Protein AF-0000000086975873 (afdb_homodimer)

Structure (mmCIF, N/CA/C/O backbone):
data_AF-0000000086975873-model_v1
#
loop_
_entity.id
_entity.type
_entity.pdbx_description
1 polymer 'Nuclear transcription factor Y subunit C-1-like'
#
loop_
_atom_site.group_PDB
_atom_site.id
_atom_site.type_symbol
_atom_site.label_atom_id
_atom_site.label_alt_id
_atom_site.label_comp_id
_atom_site.label_asym_id
_atom_site.label_entity_id
_atom_site.label_seq_id
_atom_site.pdbx_PDB_ins_code
_atom_site.Cartn_x
_atom_site.Cartn_y
_atom_site.Cartn_z
_atom_site.occupancy
_atom_site.B_iso_or_equiv
_atom_site.auth_seq_id
_atom_site.auth_comp_id
_atom_site.auth_asym_id
_atom_site.auth_atom_id
_atom_site.pdbx_PDB_model_num
ATOM 1 N N . MET A 1 1 ? 24.141 -27.594 -20.047 1 30.73 1 MET A N 1
ATOM 2 C CA . MET A 1 1 ? 23.266 -27.438 -18.891 1 30.73 1 MET A CA 1
ATOM 3 C C . MET A 1 1 ? 22.844 -25.969 -18.719 1 30.73 1 MET A C 1
ATOM 5 O O . MET A 1 1 ? 23.703 -25.109 -18.484 1 30.73 1 MET A O 1
ATOM 9 N N . ARG A 1 2 ? 21.875 -25.297 -19.562 1 32.16 2 ARG A N 1
ATOM 10 C CA . ARG A 1 2 ? 21.75 -23.891 -19.953 1 32.16 2 ARG A CA 1
ATOM 11 C C . ARG A 1 2 ? 21.516 -23.016 -18.734 1 32.16 2 ARG A C 1
ATOM 13 O O . ARG A 1 2 ? 20.922 -23.469 -17.75 1 32.16 2 ARG A O 1
ATOM 20 N N . GLN A 1 3 ? 22.203 -21.859 -18.75 1 28.06 3 GLN A N 1
ATOM 21 C CA . GLN A 1 3 ? 22.188 -20.656 -17.906 1 28.06 3 GLN A CA 1
ATOM 22 C C . GLN A 1 3 ? 20.781 -20.094 -17.75 1 28.06 3 GLN A C 1
ATOM 24 O O . GLN A 1 3 ? 20.219 -19.547 -18.703 1 28.06 3 GLN A O 1
ATOM 29 N N . ALA A 1 4 ? 19.828 -20.859 -17.25 1 34.81 4 ALA A N 1
ATOM 30 C CA . ALA A 1 4 ? 18.531 -20.328 -16.828 1 34.81 4 ALA A CA 1
ATOM 31 C C . ALA A 1 4 ? 18.672 -18.922 -16.266 1 34.81 4 ALA A C 1
ATOM 33 O O . ALA A 1 4 ? 17.719 -18.375 -15.68 1 34.81 4 ALA A O 1
ATOM 34 N N . GLY A 1 5 ? 19.922 -18.375 -16.141 1 32.62 5 GLY A N 1
ATOM 35 C CA . GLY A 1 5 ? 20.203 -17.109 -15.477 1 32.62 5 GLY A CA 1
ATOM 36 C C . GLY A 1 5 ? 19.594 -15.906 -16.172 1 32.62 5 GLY A C 1
ATOM 37 O O . GLY A 1 5 ? 19.703 -14.781 -15.68 1 32.62 5 GLY A O 1
ATOM 38 N N . ALA A 1 6 ? 19.562 -15.906 -17.5 1 33.66 6 ALA A N 1
ATOM 39 C CA . ALA A 1 6 ? 19.438 -14.664 -18.266 1 33.66 6 ALA A CA 1
ATOM 40 C C . ALA A 1 6 ? 18.078 -14.023 -18.047 1 33.66 6 ALA A C 1
ATOM 42 O O . ALA A 1 6 ? 17.906 -12.82 -18.25 1 33.66 6 ALA A O 1
ATOM 43 N N . TYR A 1 7 ? 17.047 -14.867 -18.219 1 34.09 7 TYR A N 1
ATOM 44 C CA . TYR A 1 7 ? 15.742 -14.234 -18.266 1 34.09 7 TYR A CA 1
ATOM 45 C C . TYR A 1 7 ? 15.43 -13.492 -16.984 1 34.09 7 TYR A C 1
ATOM 47 O O . TYR A 1 7 ? 14.477 -12.719 -16.906 1 34.09 7 TYR A O 1
ATOM 55 N N . SER A 1 8 ? 15.945 -14.125 -15.883 1 36.75 8 SER A N 1
ATOM 56 C CA . SER A 1 8 ? 15.656 -13.453 -14.625 1 36.75 8 SER A CA 1
ATOM 57 C C . SER A 1 8 ? 16.172 -12.016 -14.633 1 36.75 8 SER A C 1
ATOM 59 O O . SER A 1 8 ? 15.812 -11.219 -13.766 1 36.75 8 SER A O 1
ATOM 61 N N . GLY A 1 9 ? 17.219 -11.727 -15.383 1 34.69 9 GLY A N 1
ATOM 62 C CA . GLY A 1 9 ? 17.922 -10.453 -15.391 1 34.69 9 GLY A CA 1
ATOM 63 C C . GLY A 1 9 ? 17.031 -9.297 -15.789 1 34.69 9 GLY A C 1
ATOM 64 O O . GLY A 1 9 ? 17.125 -8.203 -15.234 1 34.69 9 GLY A O 1
ATOM 65 N N . VAL A 1 10 ? 16.609 -9.25 -17.094 1 36.31 10 VAL A N 1
ATOM 66 C CA . VAL A 1 10 ? 16.094 -8.039 -17.734 1 36.31 10 VAL A CA 1
ATOM 67 C C . VAL A 1 10 ? 14.82 -7.578 -17.031 1 36.31 10 VAL A C 1
ATOM 69 O O . VAL A 1 10 ? 14.617 -6.379 -16.828 1 36.31 10 VAL A O 1
ATOM 72 N N . LEU A 1 11 ? 13.914 -8.484 -17.031 1 37.12 11 LEU A N 1
ATOM 73 C CA . LEU A 1 11 ? 12.562 -8.016 -16.734 1 37.12 11 LEU A CA 1
ATOM 74 C C . LEU A 1 11 ? 12.469 -7.504 -15.297 1 37.12 11 LEU A C 1
ATOM 76 O O . LEU A 1 11 ? 11.375 -7.395 -14.742 1 37.12 11 LEU A O 1
ATOM 80 N N . TYR A 1 12 ? 13.555 -7.852 -14.508 1 38.78 12 TYR A N 1
ATOM 81 C CA . TYR A 1 12 ? 13.477 -7.156 -13.227 1 38.78 12 TYR A CA 1
ATOM 82 C C . TYR A 1 12 ? 13.07 -5.699 -13.422 1 38.78 12 TYR A C 1
ATOM 84 O O . TYR A 1 12 ? 13.852 -4.898 -13.945 1 38.78 12 TYR A O 1
ATOM 92 N N . TRP A 1 13 ? 11.969 -5.344 -13.875 1 40.81 13 TRP A N 1
ATOM 93 C CA . TRP A 1 13 ? 11.523 -3.967 -13.68 1 40.81 13 TRP A CA 1
ATOM 94 C C . TRP A 1 13 ? 12.414 -3.25 -12.672 1 40.81 13 TRP A C 1
ATOM 96 O O . TRP A 1 13 ? 12.633 -3.742 -11.562 1 40.81 13 TRP A O 1
ATOM 106 N N . LYS A 1 14 ? 13.523 -2.604 -13.023 1 41.34 14 LYS A N 1
ATOM 107 C CA . LYS A 1 14 ? 14.211 -1.563 -12.258 1 41.34 14 LYS A CA 1
ATOM 108 C C . LYS A 1 14 ? 13.289 -0.981 -11.188 1 41.34 14 LYS A C 1
ATOM 110 O O . LYS A 1 14 ? 12.383 -0.203 -11.492 1 41.34 14 LYS A O 1
ATOM 115 N N . THR A 1 15 ? 12.695 -1.711 -10.367 1 49.47 15 THR A N 1
ATOM 116 C CA . THR A 1 15 ? 12.234 -1.024 -9.172 1 49.47 15 THR A CA 1
ATOM 117 C C . THR A 1 15 ? 13.062 0.229 -8.906 1 49.47 15 THR A C 1
ATOM 119 O O . THR A 1 15 ? 14.258 0.141 -8.641 1 49.47 15 THR A O 1
ATOM 122 N N . GLY A 1 16 ? 12.812 1.187 -9.734 1 47.62 16 GLY A N 1
ATOM 123 C CA . GLY A 1 16 ? 13.492 2.455 -9.508 1 47.62 16 GLY A CA 1
ATOM 124 C C . GLY A 1 16 ? 13.797 2.719 -8.047 1 47.62 16 GLY A C 1
ATOM 125 O O . GLY A 1 16 ? 13.391 1.952 -7.176 1 47.62 16 GLY A O 1
ATOM 126 N N . PRO A 1 17 ? 14.734 3.594 -7.859 1 51.91 17 PRO A N 1
ATOM 127 C CA . PRO A 1 17 ? 15.164 4.059 -6.539 1 51.91 17 PRO A CA 1
ATOM 128 C C . PRO A 1 17 ? 14.008 4.215 -5.559 1 51.91 17 PRO A C 1
ATOM 130 O O . PRO A 1 17 ? 14.211 4.18 -4.34 1 51.91 17 PRO A O 1
ATOM 133 N N . HIS A 1 18 ? 12.773 4.277 -6.059 1 57.94 18 HIS A N 1
ATOM 134 C CA . HIS A 1 18 ? 11.695 4.633 -5.137 1 57.94 18 HIS A CA 1
ATOM 135 C C . HIS A 1 18 ? 10.828 3.426 -4.809 1 57.94 18 HIS A C 1
ATOM 137 O O . HIS A 1 18 ? 9.797 3.561 -4.148 1 57.94 18 HIS A O 1
ATOM 143 N N . SER A 1 19 ? 11.375 2.275 -5.238 1 68.69 19 SER A N 1
ATOM 144 C CA . SER A 1 19 ? 10.516 1.118 -4.988 1 68.69 19 SER A CA 1
ATOM 145 C C . SER A 1 19 ? 10.703 0.589 -3.57 1 68.69 19 SER A C 1
ATOM 147 O O . SER A 1 19 ? 11.742 0.815 -2.949 1 68.69 19 SER A O 1
ATOM 149 N N . LEU A 1 20 ? 9.516 0.094 -2.961 1 81.38 20 LEU A N 1
ATOM 150 C CA . LEU A 1 20 ? 9.508 -0.509 -1.632 1 81.38 20 LEU A CA 1
ATOM 151 C C . LEU A 1 20 ? 10.273 -1.824 -1.626 1 81.38 20 LEU A C 1
ATOM 153 O O . LEU A 1 20 ? 10.336 -2.52 -2.643 1 81.38 20 LEU A O 1
ATOM 157 N N . PRO A 1 21 ? 10.93 -2.076 -0.55 1 89.06 21 PRO A N 1
ATOM 158 C CA . PRO A 1 21 ? 11.742 -3.291 -0.488 1 89.06 21 PRO A CA 1
ATOM 159 C C . PRO A 1 21 ? 10.945 -4.555 -0.788 1 89.06 21 PRO A C 1
ATOM 161 O O . PRO A 1 21 ? 9.953 -4.836 -0.113 1 89.06 21 PRO A O 1
ATOM 164 N N . LEU A 1 22 ? 11.477 -5.309 -1.668 1 92.12 22 LEU A N 1
ATOM 165 C CA . LEU A 1 22 ? 10.758 -6.48 -2.16 1 92.12 22 LEU A CA 1
ATOM 166 C C . LEU A 1 22 ? 10.766 -7.598 -1.124 1 92.12 22 LEU A C 1
ATOM 168 O O . LEU A 1 22 ? 9.797 -8.352 -1.006 1 92.12 22 LEU A O 1
ATOM 172 N N . ALA A 1 23 ? 11.883 -7.664 -0.421 1 90.94 23 ALA A N 1
ATOM 173 C CA . ALA A 1 23 ? 12 -8.711 0.595 1 90.94 23 ALA A CA 1
ATOM 174 C C . ALA A 1 23 ? 10.938 -8.539 1.677 1 90.94 23 ALA A C 1
ATOM 176 O O . ALA A 1 23 ? 10.359 -9.523 2.15 1 90.94 23 ALA A O 1
ATOM 177 N N . ARG A 1 24 ? 10.656 -7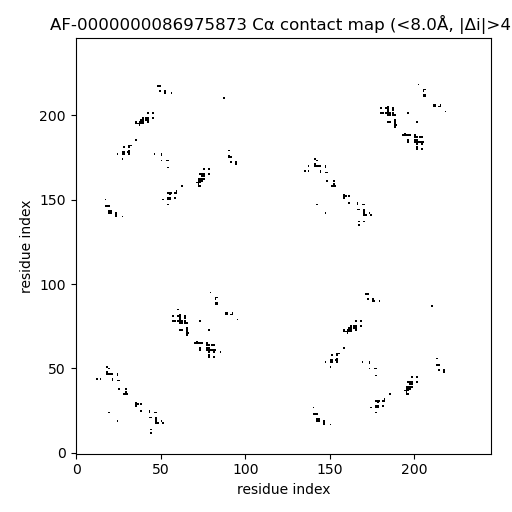.336 2.082 1 92.88 24 ARG A N 1
ATOM 178 C CA . ARG A 1 24 ? 9.648 -7.039 3.096 1 92.88 24 ARG A CA 1
ATOM 179 C C . ARG A 1 24 ? 8.242 -7.305 2.562 1 92.88 24 ARG A C 1
ATOM 181 O O . ARG A 1 24 ? 7.406 -7.883 3.262 1 92.88 24 ARG A O 1
ATOM 188 N N . ILE A 1 25 ? 8.078 -6.922 1.385 1 95.19 25 ILE A N 1
ATOM 189 C CA . ILE A 1 25 ? 6.785 -7.148 0.751 1 95.19 25 ILE A CA 1
ATOM 190 C C . ILE A 1 25 ? 6.488 -8.648 0.704 1 95.19 25 ILE A C 1
ATOM 192 O O . ILE A 1 25 ? 5.406 -9.086 1.1 1 95.19 25 ILE A O 1
ATOM 196 N N . LYS A 1 26 ? 7.426 -9.375 0.242 1 94.62 26 LYS A N 1
ATOM 197 C CA . LYS A 1 26 ? 7.266 -10.82 0.157 1 94.62 26 LYS A CA 1
ATOM 198 C C . LYS A 1 26 ? 6.957 -11.422 1.526 1 94.62 26 LYS A C 1
ATOM 200 O O . LYS A 1 26 ? 6.109 -12.305 1.644 1 94.62 26 LYS A O 1
ATOM 205 N N . LYS A 1 27 ? 7.656 -10.961 2.521 1 93.62 27 LYS A N 1
ATOM 206 C CA . LYS A 1 27 ? 7.426 -11.438 3.881 1 93.62 27 LYS A CA 1
ATOM 207 C C . LYS A 1 27 ? 5.992 -11.164 4.328 1 93.62 27 LYS A C 1
ATOM 209 O O . LYS A 1 27 ? 5.34 -12.031 4.906 1 93.62 27 LYS A O 1
ATOM 214 N N . ILE A 1 28 ? 5.555 -10 4.094 1 95 28 ILE A N 1
ATOM 215 C CA . ILE A 1 28 ? 4.203 -9.617 4.48 1 95 28 ILE A CA 1
ATOM 216 C C . ILE A 1 28 ? 3.189 -10.477 3.727 1 95 28 ILE A C 1
ATOM 218 O O . ILE A 1 28 ? 2.203 -10.938 4.309 1 95 28 ILE A O 1
ATOM 222 N N . MET A 1 29 ? 3.457 -10.688 2.447 1 96.12 29 MET A N 1
ATOM 223 C CA . MET A 1 29 ? 2.58 -11.531 1.643 1 96.12 29 MET A CA 1
ATOM 224 C C . MET A 1 29 ? 2.467 -12.93 2.242 1 96.12 29 MET A C 1
ATOM 226 O O . MET A 1 29 ? 1.367 -13.469 2.367 1 96.12 29 MET A O 1
ATOM 230 N N . LYS A 1 30 ? 3.506 -13.477 2.635 1 94.38 30 LYS A N 1
ATOM 231 C CA . LYS A 1 30 ? 3.512 -14.828 3.18 1 94.38 30 LYS A CA 1
ATOM 232 C C . LYS A 1 30 ? 2.775 -14.891 4.516 1 94.38 30 LYS A C 1
ATOM 234 O O . LYS A 1 30 ? 2.188 -15.914 4.863 1 94.38 30 LYS A O 1
ATOM 239 N N . LYS A 1 31 ? 2.746 -13.797 5.184 1 92.5 31 LYS A N 1
ATOM 240 C CA . LYS A 1 31 ? 2.1 -13.742 6.488 1 92.5 31 LYS A CA 1
ATOM 241 C C . LYS A 1 31 ? 0.605 -13.469 6.355 1 92.5 31 LYS A C 1
ATOM 243 O O . LYS A 1 31 ? -0.135 -13.531 7.34 1 92.5 31 LYS A O 1
ATOM 248 N N . SER A 1 32 ? 0.16 -13.109 5.254 1 90.5 32 SER A N 1
ATOM 249 C CA . SER A 1 32 ? -1.216 -12.672 5.039 1 90.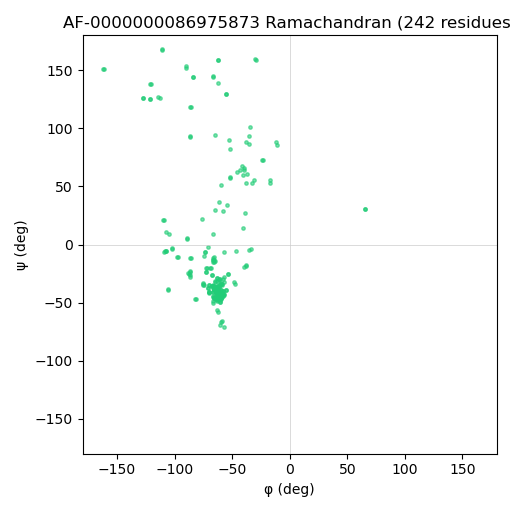5 32 SER A CA 1
ATOM 250 C C . SER A 1 32 ? -2.186 -13.852 5.109 1 90.5 32 SER A C 1
ATOM 252 O O . SER A 1 32 ? -3.395 -13.656 5.246 1 90.5 32 SER A O 1
ATOM 254 N N . GLY A 1 33 ? -1.713 -14.961 4.949 1 79.38 33 GLY A N 1
ATOM 255 C CA . GLY A 1 33 ? -2.531 -16.156 5.035 1 79.38 33 GLY A CA 1
ATOM 256 C C . GLY A 1 33 ? -1.719 -17.422 5.238 1 79.38 33 GLY A C 1
ATOM 257 O O . GLY A 1 33 ? -0.557 -17.5 4.832 1 79.38 33 GLY A O 1
ATOM 258 N N . GLU A 1 34 ? -2.387 -18.375 5.902 1 77.56 34 GLU A N 1
ATOM 259 C CA . GLU A 1 34 ? -1.724 -19.656 6.188 1 77.56 34 GLU A CA 1
ATOM 260 C C . GLU A 1 34 ? -1.45 -20.438 4.906 1 77.56 34 GLU A C 1
ATOM 262 O O . GLU A 1 34 ? -0.509 -21.219 4.844 1 77.56 34 GLU A O 1
ATOM 267 N N . ASP A 1 35 ? -2.043 -20.031 3.877 1 85 35 ASP A N 1
ATOM 268 C CA . ASP A 1 35 ? -1.99 -20.875 2.695 1 85 35 ASP A CA 1
ATOM 269 C C . ASP A 1 35 ? -1.087 -20.281 1.622 1 85 35 ASP A C 1
ATOM 271 O O . ASP A 1 35 ? -0.771 -20.938 0.627 1 85 35 ASP A O 1
ATOM 275 N N . VAL A 1 36 ? -0.601 -19.094 1.87 1 90.06 36 VAL A N 1
ATOM 276 C CA . VAL A 1 36 ? 0.248 -18.469 0.86 1 90.06 36 VAL A CA 1
ATOM 277 C C . VAL A 1 36 ? 1.697 -18.906 1.061 1 90.06 36 VAL A C 1
ATOM 279 O O . VAL A 1 36 ? 2.406 -18.359 1.904 1 90.06 36 VAL A O 1
ATOM 282 N N . LYS A 1 37 ? 2.088 -19.938 0.396 1 84.94 37 LYS A N 1
ATOM 283 C CA . LYS A 1 37 ? 3.432 -20.469 0.623 1 84.94 37 LYS A CA 1
ATOM 284 C C . LYS A 1 37 ? 4.355 -20.125 -0.542 1 84.94 37 LYS A C 1
ATOM 286 O O . LYS A 1 37 ? 5.516 -19.75 -0.335 1 84.94 37 LYS A O 1
ATOM 291 N N . MET A 1 38 ? 3.814 -20.188 -1.756 1 95 38 MET A N 1
ATOM 292 C CA . MET A 1 38 ? 4.648 -19.953 -2.928 1 95 38 MET A CA 1
ATOM 293 C C . MET A 1 38 ? 4.238 -18.672 -3.635 1 95 38 MET A C 1
ATOM 295 O O . MET A 1 38 ? 3.08 -18.516 -4.023 1 95 38 MET A O 1
ATOM 299 N N . ILE A 1 39 ? 5.262 -17.828 -3.807 1 96.56 39 ILE A N 1
ATOM 300 C CA . ILE A 1 39 ? 5.062 -16.531 -4.449 1 96.56 39 ILE A CA 1
ATOM 301 C C . ILE A 1 39 ? 6.059 -16.359 -5.594 1 96.56 39 ILE A C 1
ATOM 303 O O . ILE A 1 39 ? 7.266 -16.547 -5.406 1 96.56 39 ILE A O 1
ATOM 307 N N . SER A 1 40 ? 5.539 -16.078 -6.711 1 96.38 40 SER A N 1
ATOM 308 C CA . SER A 1 40 ? 6.398 -15.836 -7.863 1 96.38 40 SER A CA 1
ATOM 309 C C . SER A 1 40 ? 7.305 -14.625 -7.633 1 96.38 40 SER A C 1
ATOM 311 O O . SER A 1 40 ? 6.992 -13.758 -6.82 1 96.38 40 SER A O 1
ATOM 313 N N . GLY A 1 41 ? 8.422 -14.539 -8.391 1 94.75 41 GLY A N 1
ATOM 314 C CA . GLY A 1 41 ? 9.336 -13.406 -8.305 1 94.75 41 GLY A CA 1
ATOM 315 C C . GLY A 1 41 ? 8.734 -12.117 -8.852 1 94.75 41 GLY A C 1
ATOM 316 O O . GLY A 1 41 ? 9.148 -11.023 -8.461 1 94.75 41 GLY A O 1
ATOM 317 N N . GLU A 1 42 ? 7.719 -12.188 -9.664 1 94.62 42 GLU A N 1
ATOM 318 C CA . GLU A 1 42 ? 7.109 -11.023 -10.312 1 94.62 42 GLU A CA 1
ATOM 319 C C . GLU A 1 42 ? 6.031 -10.406 -9.43 1 94.62 42 GLU A C 1
ATOM 321 O O . GLU A 1 42 ? 5.793 -9.203 -9.484 1 94.62 42 GLU A O 1
ATOM 326 N N . ALA A 1 43 ? 5.473 -11.148 -8.594 1 96.12 43 ALA A N 1
ATOM 327 C CA . ALA A 1 43 ? 4.316 -10.711 -7.816 1 96.12 43 ALA A CA 1
ATOM 328 C C . ALA A 1 43 ? 4.699 -9.586 -6.859 1 96.12 43 ALA A C 1
ATOM 330 O O . ALA A 1 43 ? 4.066 -8.531 -6.852 1 96.12 43 ALA A O 1
ATOM 331 N N . PRO A 1 44 ? 5.77 -9.711 -6.172 1 95.81 44 PRO A N 1
ATOM 332 C CA . PRO A 1 44 ? 6.148 -8.609 -5.285 1 95.81 44 PRO A CA 1
ATOM 333 C C . PRO A 1 44 ? 6.441 -7.316 -6.043 1 95.81 44 PRO A C 1
ATOM 335 O O . PRO A 1 44 ? 6.238 -6.227 -5.504 1 95.81 44 PRO A O 1
ATOM 338 N N . ILE A 1 45 ? 6.863 -7.422 -7.199 1 92.62 45 ILE A N 1
ATOM 339 C CA . ILE A 1 45 ? 7.152 -6.242 -8.008 1 92.62 45 ILE A CA 1
ATOM 340 C C . ILE A 1 45 ? 5.855 -5.488 -8.305 1 92.62 45 ILE A C 1
ATOM 342 O O . ILE A 1 45 ? 5.801 -4.266 -8.18 1 92.62 45 ILE A O 1
ATOM 346 N N . VAL A 1 46 ? 4.914 -6.203 -8.656 1 94.88 46 VAL A N 1
ATOM 347 C CA . VAL A 1 46 ? 3.604 -5.613 -8.906 1 94.88 46 VAL A CA 1
ATOM 348 C C . VAL A 1 46 ? 3.074 -4.965 -7.625 1 94.88 46 VAL A C 1
ATOM 350 O O . VAL A 1 46 ? 2.533 -3.859 -7.66 1 94.88 46 VAL A O 1
ATOM 353 N N . PHE A 1 47 ? 3.289 -5.641 -6.5 1 96.75 47 PHE A N 1
ATOM 354 C CA . PHE A 1 47 ? 2.844 -5.117 -5.215 1 96.75 47 PHE A CA 1
ATOM 355 C C . PHE A 1 47 ? 3.562 -3.812 -4.883 1 96.75 47 PHE A C 1
ATOM 357 O O . PHE A 1 47 ? 2.969 -2.902 -4.301 1 96.75 47 PHE A O 1
ATOM 364 N N . SER A 1 48 ? 4.816 -3.707 -5.23 1 95.38 48 SER A N 1
ATOM 365 C CA . SER A 1 48 ? 5.578 -2.488 -4.973 1 95.38 48 SER A CA 1
ATOM 366 C C . SER A 1 48 ? 4.961 -1.291 -5.691 1 95.38 48 SER A C 1
ATOM 368 O O . SER A 1 48 ? 4.754 -0.237 -5.082 1 95.38 48 SER A O 1
ATOM 370 N N . LYS A 1 49 ? 4.582 -1.505 -6.914 1 94.69 49 LYS A N 1
ATOM 371 C CA . LYS A 1 49 ? 3.936 -0.445 -7.684 1 94.69 49 LYS A CA 1
ATOM 372 C C . LYS A 1 49 ? 2.533 -0.159 -7.156 1 94.69 49 LYS A C 1
ATOM 374 O O . LYS A 1 49 ? 2.117 0.999 -7.078 1 94.69 49 LYS A O 1
ATOM 379 N N . ALA A 1 50 ? 1.795 -1.179 -6.805 1 97.31 50 ALA A N 1
ATOM 380 C CA . ALA A 1 50 ? 0.466 -1.027 -6.219 1 97.31 50 ALA A CA 1
ATOM 381 C C . ALA A 1 50 ? 0.527 -0.232 -4.918 1 97.31 50 ALA A C 1
ATOM 383 O O . ALA A 1 50 ? -0.331 0.615 -4.66 1 97.31 50 ALA A O 1
ATOM 384 N N . CYS A 1 51 ? 1.568 -0.481 -4.129 1 97.5 51 CYS A N 1
ATOM 385 C CA . CYS A 1 51 ? 1.745 0.247 -2.879 1 97.5 51 CYS A CA 1
ATOM 386 C C . CYS A 1 51 ? 2.014 1.725 -3.139 1 97.5 51 CYS A C 1
ATOM 388 O O . CYS A 1 51 ? 1.516 2.588 -2.414 1 97.5 51 CYS A O 1
ATOM 390 N N . GLU A 1 52 ? 2.754 2.021 -4.172 1 95.81 52 GLU A N 1
ATOM 391 C CA . GLU A 1 52 ? 2.992 3.42 -4.52 1 95.81 52 GLU A CA 1
ATOM 392 C C . GLU A 1 52 ? 1.686 4.141 -4.836 1 95.81 52 GLU A C 1
ATOM 394 O O . GLU A 1 52 ? 1.432 5.23 -4.312 1 95.81 52 GLU A O 1
ATOM 399 N N . LEU A 1 53 ? 0.94 3.555 -5.586 1 96.62 53 LEU A N 1
ATOM 400 C CA . LEU A 1 53 ? -0.342 4.141 -5.961 1 96.62 53 LEU A CA 1
ATOM 401 C C . LEU A 1 53 ? -1.274 4.227 -4.758 1 96.62 53 LEU A C 1
ATOM 403 O O . LEU A 1 53 ? -2.016 5.199 -4.609 1 96.62 53 LEU A O 1
ATOM 407 N N . PHE A 1 54 ? -1.197 3.242 -3.893 1 97.88 54 PHE A N 1
ATOM 408 C CA . PHE A 1 54 ? -1.992 3.238 -2.67 1 97.88 54 PHE A CA 1
ATOM 409 C C . PHE A 1 54 ? -1.591 4.391 -1.759 1 97.88 54 PHE A C 1
ATOM 411 O O . PHE A 1 54 ? -2.449 5.109 -1.243 1 97.88 54 PHE A O 1
ATOM 418 N N . ILE A 1 55 ? -0.311 4.578 -1.597 1 97.81 55 ILE A N 1
ATOM 419 C CA . ILE A 1 55 ? 0.2 5.68 -0.792 1 97.81 55 ILE A CA 1
ATOM 420 C C . ILE A 1 55 ? -0.241 7.012 -1.399 1 97.81 55 ILE A C 1
ATOM 422 O O . ILE A 1 55 ? -0.674 7.914 -0.682 1 97.81 55 ILE A O 1
ATOM 426 N N . GLU A 1 56 ? -0.187 7.098 -2.656 1 97.06 56 GLU A N 1
ATOM 427 C CA . GLU A 1 56 ? -0.625 8.32 -3.326 1 97.06 56 GLU A CA 1
ATOM 428 C C . GLU A 1 56 ? -2.109 8.578 -3.086 1 97.06 56 GLU A C 1
ATOM 430 O O . GLU A 1 56 ? -2.504 9.695 -2.756 1 97.06 56 GLU A O 1
ATOM 435 N N . GLU A 1 57 ? -2.9 7.578 -3.238 1 97.88 57 GLU A N 1
ATOM 436 C CA . GLU A 1 57 ? -4.344 7.715 -3.076 1 97.88 57 GLU A CA 1
ATOM 437 C C . GLU A 1 57 ? -4.703 8.117 -1.647 1 97.88 57 GLU A C 1
ATOM 439 O O . GLU A 1 57 ? -5.477 9.055 -1.436 1 97.88 57 GLU A O 1
ATOM 444 N N . LEU A 1 58 ? -4.125 7.418 -0.708 1 98.38 58 LEU A N 1
ATOM 445 C CA . LEU A 1 58 ? -4.383 7.734 0.693 1 98.38 58 LEU A CA 1
ATOM 446 C C . LEU A 1 58 ? -3.896 9.141 1.034 1 98.38 58 LEU A C 1
ATOM 448 O O . LEU A 1 58 ? -4.562 9.867 1.77 1 98.38 58 LEU A O 1
ATOM 452 N N . THR A 1 59 ? -2.787 9.523 0.495 1 98.19 59 THR A N 1
ATOM 453 C CA . THR A 1 59 ? -2.246 10.859 0.721 1 98.19 59 THR A CA 1
ATOM 454 C C . THR A 1 59 ? -3.195 11.93 0.181 1 98.19 59 THR A C 1
ATOM 456 O O . THR A 1 59 ? -3.482 12.914 0.864 1 98.19 59 THR A O 1
ATOM 459 N N . ARG A 1 60 ? -3.66 11.719 -1.011 1 97.06 60 ARG A N 1
ATOM 460 C CA . ARG A 1 60 ? -4.566 12.68 -1.626 1 97.06 60 ARG A CA 1
ATOM 461 C C . ARG A 1 60 ? -5.824 12.867 -0.783 1 97.06 60 ARG A C 1
ATOM 463 O O . ARG A 1 60 ? -6.246 14 -0.529 1 97.06 60 ARG A O 1
ATOM 470 N N . ARG A 1 61 ? -6.387 11.781 -0.328 1 97.56 61 ARG A N 1
ATOM 471 C CA . ARG A 1 61 ? -7.59 11.859 0.494 1 97.56 61 ARG A CA 1
ATOM 472 C C . ARG A 1 61 ? -7.293 12.531 1.833 1 97.56 61 ARG A C 1
ATOM 474 O O . ARG A 1 61 ? -8.086 13.336 2.32 1 97.56 61 ARG A O 1
ATOM 481 N N . SER A 1 62 ? -6.156 12.234 2.4 1 98.25 62 SER A N 1
ATOM 482 C CA . SER A 1 62 ? -5.754 12.805 3.68 1 98.25 62 SER A CA 1
ATOM 483 C C . SER A 1 62 ? -5.484 14.305 3.553 1 98.25 62 SER A C 1
ATOM 485 O O . SER A 1 62 ? -5.82 15.078 4.449 1 98.25 62 SER A O 1
ATOM 487 N N . TRP A 1 63 ? -4.969 14.602 2.447 1 97.44 63 TRP A N 1
ATOM 488 C CA . TRP A 1 63 ? -4.641 16 2.215 1 97.44 63 TRP A CA 1
ATOM 489 C C . TRP A 1 63 ? -5.906 16.828 2.027 1 97.44 63 TRP A C 1
ATOM 491 O O . TRP A 1 63 ? -5.98 17.984 2.486 1 97.44 63 TRP A O 1
ATOM 501 N N . MET A 1 64 ? -6.867 16.281 1.391 1 96.44 64 MET A N 1
ATOM 502 C CA . MET A 1 64 ? -8.156 16.953 1.246 1 96.44 64 MET A CA 1
ATOM 503 C C . MET A 1 64 ? -8.758 17.266 2.609 1 96.44 64 MET A C 1
ATOM 505 O O . MET A 1 64 ? -9.305 18.359 2.818 1 96.44 64 MET A O 1
ATOM 509 N N . VAL A 1 65 ? -8.617 16.359 3.48 1 96.88 65 VAL A N 1
ATOM 510 C CA . VAL A 1 65 ? -9.125 16.562 4.836 1 96.88 65 VAL A CA 1
ATOM 511 C C . VAL A 1 65 ? -8.352 17.688 5.516 1 96.88 65 VAL A C 1
ATOM 513 O O . VAL A 1 65 ? -8.945 18.578 6.141 1 96.88 65 VAL A O 1
ATOM 516 N N . ALA A 1 66 ? -7.023 17.672 5.402 1 96.94 66 ALA A N 1
ATOM 517 C CA . ALA A 1 66 ? -6.172 18.688 5.992 1 96.94 66 ALA A CA 1
ATOM 518 C C . ALA A 1 66 ? -6.527 20.078 5.453 1 96.94 66 ALA A C 1
ATOM 520 O O . ALA A 1 66 ? -6.672 21.031 6.219 1 96.94 66 ALA A O 1
ATOM 521 N N . MET A 1 67 ? -6.73 20.109 4.195 1 95 67 MET A N 1
ATOM 522 C CA . MET A 1 67 ? -7.043 21.375 3.539 1 95 67 MET A CA 1
ATOM 523 C C . MET A 1 67 ? -8.398 21.906 3.992 1 95 67 MET A C 1
ATOM 525 O O . MET A 1 67 ? -8.578 23.109 4.145 1 95 67 MET A O 1
ATOM 529 N N . GLN A 1 68 ? -9.281 21.078 4.117 1 96.62 68 GLN A N 1
ATOM 530 C CA . GLN A 1 68 ? -10.602 21.484 4.594 1 96.62 68 GLN A CA 1
ATOM 531 C C . GLN A 1 68 ? -10.523 22.062 6 1 96.62 68 GLN A C 1
ATOM 533 O O . GLN A 1 68 ? -11.32 22.938 6.355 1 96.62 68 GLN A O 1
ATOM 538 N N . SER A 1 69 ? -9.625 21.641 6.816 1 96.06 69 SER A N 1
ATOM 539 C CA . SER A 1 69 ? -9.414 22.125 8.172 1 96.06 69 SER A CA 1
ATOM 540 C C . SER A 1 69 ? -8.438 23.297 8.195 1 96.06 69 SER A C 1
ATOM 542 O O . SER A 1 69 ? -7.977 23.719 9.258 1 96.06 69 SER A O 1
ATOM 544 N N . LYS A 1 70 ? -8.031 23.75 7.031 1 95.38 70 LYS A N 1
ATOM 545 C CA . LYS A 1 70 ? -7.164 24.906 6.832 1 95.38 70 LYS A CA 1
ATOM 546 C C . LYS A 1 70 ? -5.77 24.656 7.406 1 95.38 70 LYS A C 1
ATOM 548 O O . LYS A 1 70 ? -5.156 25.562 7.969 1 95.38 70 LYS A O 1
ATOM 553 N N . LYS A 1 71 ? -5.363 23.453 7.391 1 94.69 71 LYS A N 1
ATOM 554 C CA . LYS A 1 71 ? -4.016 23.078 7.805 1 94.69 71 LYS A CA 1
ATOM 555 C C . LYS A 1 71 ? -3.051 23.109 6.621 1 94.69 71 LYS A C 1
ATOM 557 O O . LYS A 1 71 ? -3.471 22.969 5.469 1 94.69 71 LYS A O 1
ATOM 562 N N . ARG A 1 72 ? -1.811 23.375 7.016 1 92.94 72 ARG A N 1
ATOM 563 C CA . ARG A 1 72 ? -0.777 23.344 5.988 1 92.94 72 ARG A CA 1
ATOM 564 C C . ARG A 1 72 ? 0.113 22.109 6.137 1 92.94 72 ARG A C 1
ATOM 566 O O . ARG A 1 72 ? 1.028 21.906 5.34 1 92.94 72 ARG A O 1
ATOM 573 N N . MET A 1 73 ? -0.083 21.375 7.145 1 96.19 73 MET A N 1
ATOM 574 C CA . MET A 1 73 ? 0.657 20.141 7.441 1 96.19 73 MET A CA 1
ATOM 575 C C . MET A 1 73 ? -0.285 18.953 7.539 1 96.19 73 MET A C 1
ATOM 577 O O . MET A 1 73 ? -1.373 19.062 8.109 1 96.19 73 MET A O 1
ATOM 581 N N . LEU A 1 74 ? 0.162 17.812 6.953 1 97.12 74 LEU A N 1
ATOM 582 C CA . LEU A 1 74 ? -0.592 16.578 7.027 1 97.12 74 LEU A CA 1
ATOM 583 C C . LEU A 1 74 ? -0.249 15.805 8.297 1 97.12 74 LEU A C 1
ATOM 585 O O . LEU A 1 74 ? 0.911 15.445 8.516 1 97.12 74 LEU A O 1
ATOM 589 N N . HIS A 1 75 ? -1.239 15.594 9.164 1 96.75 75 HIS A N 1
ATOM 590 C CA . HIS A 1 75 ? -1.061 14.891 10.43 1 96.75 75 HIS A CA 1
ATOM 591 C C . HIS A 1 75 ? -1.761 13.539 10.414 1 96.75 75 HIS A C 1
ATOM 593 O O . HIS A 1 75 ? -2.572 13.266 9.531 1 96.75 75 HIS A O 1
ATOM 599 N N . LYS A 1 76 ? -1.42 12.758 11.43 1 96.5 76 LYS A N 1
ATOM 600 C CA . LYS A 1 76 ? -2.014 11.438 11.586 1 96.5 76 LYS A CA 1
ATOM 601 C C . LYS A 1 76 ? -3.531 11.523 11.703 1 96.5 76 LYS A C 1
ATOM 603 O O . LYS A 1 76 ? -4.25 10.648 11.211 1 96.5 76 LYS A O 1
ATOM 608 N N . GLU A 1 77 ? -4.016 12.602 12.336 1 96.81 77 GLU A N 1
ATOM 609 C CA . GLU A 1 77 ? -5.457 12.758 12.523 1 96.81 77 GLU A CA 1
ATOM 610 C C . GLU A 1 77 ? -6.164 12.953 11.18 1 96.81 77 GLU A C 1
ATOM 612 O O . GLU A 1 77 ? -7.305 12.516 11.008 1 96.81 77 GLU A O 1
ATOM 617 N N . ASP A 1 78 ? -5.48 13.641 10.25 1 97.75 78 ASP A N 1
ATOM 618 C CA . ASP A 1 78 ? -6.043 13.828 8.914 1 97.75 78 ASP A CA 1
ATOM 619 C C . ASP A 1 78 ? -6.148 12.5 8.172 1 97.75 78 ASP A C 1
ATOM 621 O O . ASP A 1 78 ? -7.133 12.242 7.477 1 97.75 78 ASP A O 1
ATOM 625 N N . VAL A 1 79 ? -5.164 11.664 8.383 1 98.12 79 VAL A N 1
ATOM 626 C CA . VAL A 1 79 ? -5.164 10.336 7.789 1 98.12 79 VAL A CA 1
ATOM 627 C C . VAL A 1 79 ? -6.328 9.516 8.352 1 98.12 79 VAL A C 1
ATOM 629 O O . VAL A 1 79 ? -7.09 8.906 7.598 1 98.12 79 VAL A O 1
ATOM 632 N N . ALA A 1 80 ? -6.484 9.578 9.648 1 98.06 80 ALA A N 1
ATOM 633 C CA . ALA A 1 80 ? -7.57 8.852 10.305 1 98.06 80 ALA A CA 1
ATOM 634 C C . ALA A 1 80 ? -8.93 9.312 9.789 1 98.06 80 ALA A C 1
ATOM 636 O O . ALA A 1 80 ? -9.797 8.492 9.484 1 98.06 80 ALA A O 1
ATOM 637 N N . SER A 1 81 ? -9.055 10.57 9.68 1 98.44 81 SER A N 1
ATOM 638 C CA . SER A 1 81 ? -10.305 11.133 9.188 1 98.44 81 SER A CA 1
ATOM 639 C C . SER A 1 81 ? -10.578 10.711 7.746 1 98.44 81 SER A C 1
ATOM 641 O O . SER A 1 81 ? -11.719 10.414 7.387 1 98.44 81 SER A O 1
ATOM 643 N N . ALA A 1 82 ? -9.547 10.695 6.949 1 98.44 82 ALA A N 1
ATOM 644 C CA . ALA A 1 82 ? -9.688 10.273 5.559 1 98.44 82 ALA A CA 1
ATOM 645 C C . ALA A 1 82 ? -10.117 8.812 5.477 1 98.44 82 ALA A C 1
ATOM 647 O O . ALA A 1 82 ? -10.969 8.453 4.656 1 98.44 82 ALA A O 1
ATOM 648 N N . ILE A 1 83 ? -9.578 7.965 6.336 1 98.38 83 ILE A N 1
ATOM 649 C CA . ILE A 1 83 ? -9.914 6.547 6.367 1 98.38 83 ILE A CA 1
ATOM 650 C C . ILE A 1 83 ? -11.383 6.375 6.742 1 98.38 83 ILE A C 1
ATOM 652 O O . ILE A 1 83 ? -12.109 5.594 6.113 1 98.38 83 ILE A O 1
ATOM 656 N N . LEU A 1 84 ? -11.828 7.102 7.641 1 97.69 84 LEU A N 1
ATOM 657 C CA . LEU A 1 84 ? -13.203 6.992 8.117 1 97.69 84 LEU A CA 1
ATOM 658 C C . LEU A 1 84 ? -14.188 7.543 7.094 1 97.69 84 LEU A C 1
ATOM 660 O O . LEU A 1 84 ? -15.336 7.098 7.023 1 97.69 84 LEU A O 1
ATOM 664 N N . ALA A 1 85 ? -13.703 8.398 6.266 1 98 85 ALA A N 1
ATOM 665 C CA . ALA A 1 85 ? -14.602 9.117 5.363 1 98 85 ALA A CA 1
ATOM 666 C C . ALA A 1 85 ? -14.648 8.453 3.99 1 98 85 ALA A C 1
ATOM 668 O O . ALA A 1 85 ? -15.445 8.836 3.135 1 98 85 ALA A O 1
ATOM 669 N N . THR A 1 86 ? -13.773 7.52 3.705 1 97.81 86 THR A N 1
ATOM 670 C CA . THR A 1 86 ? -13.641 6.977 2.357 1 97.81 86 THR A CA 1
ATOM 671 C C . THR A 1 86 ? -13.883 5.469 2.357 1 97.81 86 THR A C 1
ATOM 673 O O . THR A 1 86 ? -13.148 4.719 3.002 1 97.81 86 THR A O 1
ATOM 676 N N . ASP A 1 87 ? -14.789 4.984 1.561 1 97.75 87 ASP A N 1
ATOM 677 C CA . ASP A 1 87 ? -15.18 3.576 1.514 1 97.75 87 ASP A CA 1
ATOM 678 C C . ASP A 1 87 ? -14 2.695 1.104 1 97.75 87 ASP A C 1
ATOM 680 O O . ASP A 1 87 ? -13.859 1.57 1.59 1 97.75 87 ASP A O 1
ATOM 684 N N . LEU A 1 88 ? -13.25 3.248 0.269 1 97.44 88 LEU A N 1
ATOM 685 C CA . LEU A 1 88 ? -12.078 2.547 -0.234 1 97.44 88 LEU A CA 1
ATOM 686 C C . LEU A 1 88 ? -11.195 2.061 0.916 1 97.44 88 LEU A C 1
ATOM 688 O O . LEU A 1 88 ? -10.531 1.028 0.803 1 97.44 88 LEU A O 1
ATOM 692 N N . PHE A 1 89 ? -11.25 2.697 2.039 1 98.38 89 PHE A N 1
ATOM 693 C CA . PHE A 1 89 ? -10.289 2.445 3.107 1 98.38 89 PHE A CA 1
ATOM 694 C C . PHE A 1 89 ? -10.953 1.726 4.273 1 98.38 89 PHE A C 1
ATOM 696 O O . PHE A 1 89 ? -10.398 1.676 5.375 1 98.38 89 PHE A O 1
ATOM 703 N N . ASP A 1 90 ? -12.039 1.072 4.09 1 97.81 90 ASP A N 1
ATOM 704 C CA . ASP A 1 90 ? -12.781 0.386 5.145 1 97.81 90 ASP A CA 1
ATOM 705 C C . ASP A 1 90 ? -11.93 -0.704 5.793 1 97.81 90 ASP A C 1
ATOM 707 O O . ASP A 1 90 ? -12.055 -0.964 6.992 1 97.81 90 ASP A O 1
ATOM 711 N N . PHE A 1 91 ? -11.039 -1.266 5.07 1 97.06 91 PHE A N 1
ATOM 712 C CA . PHE A 1 91 ? -10.211 -2.35 5.586 1 97.06 91 PHE A CA 1
ATOM 713 C C . PHE A 1 91 ? -9.172 -1.817 6.562 1 97.06 91 PHE A C 1
ATOM 715 O O . PHE A 1 91 ? -8.547 -2.59 7.293 1 97.06 91 PHE A O 1
ATOM 722 N N . LEU A 1 92 ? -9.078 -0.513 6.691 1 97.81 92 LEU A N 1
ATOM 723 C CA . LEU A 1 92 ? -8.078 0.121 7.547 1 97.81 92 LEU A CA 1
ATOM 724 C C . LEU A 1 92 ? -8.703 0.592 8.852 1 97.81 92 LEU A C 1
ATOM 726 O O . LEU A 1 92 ? -8 1.072 9.742 1 97.81 92 LEU A O 1
ATOM 730 N N . ILE A 1 93 ? -9.93 0.481 9.062 1 97.06 93 ILE A N 1
ATOM 731 C CA . ILE A 1 93 ? -10.633 1.102 10.18 1 97.06 93 ILE A CA 1
ATOM 732 C C . ILE A 1 93 ? -10.078 0.572 11.5 1 97.06 93 ILE A C 1
ATOM 734 O O . ILE A 1 93 ? -9.953 1.32 12.477 1 97.06 93 ILE A O 1
ATOM 738 N N . GLY A 1 94 ? -9.727 -0.635 11.578 1 95.38 94 GLY A N 1
ATOM 739 C CA . GLY A 1 94 ? -9.125 -1.204 12.773 1 95.38 94 GLY A CA 1
ATOM 740 C C . GLY A 1 94 ? -7.824 -0.532 13.164 1 95.38 94 GLY A C 1
ATOM 741 O O . GLY A 1 94 ? -7.484 -0.466 14.344 1 95.38 94 GLY A O 1
ATOM 742 N N . LEU A 1 95 ? -7.121 -0.132 12.18 1 93.94 95 LEU A N 1
ATOM 743 C CA . LEU A 1 95 ? -5.836 0.536 12.375 1 93.94 95 LEU A CA 1
ATOM 744 C C . LEU A 1 95 ? -6.008 1.806 13.203 1 93.94 95 LEU A C 1
ATOM 746 O O . LEU A 1 95 ? -5.16 2.125 14.039 1 93.94 95 LEU A O 1
ATOM 750 N N . ILE A 1 96 ? -7.023 2.535 12.945 1 93.25 96 ILE A N 1
ATOM 751 C CA . ILE A 1 96 ? -7.273 3.822 13.586 1 93.25 96 ILE A CA 1
ATOM 752 C C . ILE A 1 96 ? -7.652 3.607 15.055 1 93.25 96 ILE A C 1
ATOM 754 O O . ILE A 1 96 ? -7.277 4.402 15.922 1 93.25 96 ILE A O 1
ATOM 758 N N . PHE A 1 97 ? -8.336 2.568 15.305 1 88.06 97 PHE A N 1
ATOM 759 C CA . PHE A 1 97 ? -8.82 2.334 16.656 1 88.06 97 PHE A CA 1
ATOM 760 C C . PHE A 1 97 ? -7.77 1.604 17.484 1 88.06 97 PHE A C 1
ATOM 762 O O . PHE A 1 97 ? -7.754 1.714 18.719 1 88.06 97 PHE A O 1
ATOM 769 N N . HIS A 1 98 ? -6.926 0.844 16.906 1 75.81 98 HIS A N 1
ATOM 770 C CA . HIS A 1 98 ? -5.859 0.153 17.625 1 75.81 98 HIS A CA 1
ATOM 771 C C . HIS A 1 98 ? -4.668 1.073 17.875 1 75.81 98 HIS A C 1
ATOM 773 O O . HIS A 1 98 ? -4.008 0.983 18.906 1 75.81 98 HIS A O 1
ATOM 779 N N . GLU A 1 99 ? -4.293 1.728 16.891 1 61.41 99 GLU A N 1
ATOM 780 C CA . GLU A 1 99 ? -3.209 2.686 17.078 1 61.41 99 GLU A CA 1
ATOM 781 C C . GLU A 1 99 ? -3.537 3.68 18.188 1 61.41 99 GLU A C 1
ATOM 783 O O . GLU A 1 99 ? -2.65 4.105 18.922 1 61.41 99 GLU A O 1
ATOM 788 N N . SER A 1 100 ? -4.762 4.055 18.188 1 52.62 100 SER A N 1
ATOM 789 C CA . SER A 1 100 ? -5.184 4.91 19.297 1 52.62 100 SER A CA 1
ATOM 790 C C . SER A 1 100 ? -5.109 4.168 20.625 1 52.62 100 SER A C 1
ATOM 792 O O . SER A 1 100 ? -4.945 4.789 21.688 1 52.62 100 SER A O 1
ATOM 794 N N . ALA A 1 101 ? -5.355 2.82 20.625 1 44.97 101 ALA A N 1
ATOM 795 C CA . ALA A 1 101 ? -5.289 2.047 21.859 1 44.97 101 ALA A CA 1
ATOM 796 C C . ALA A 1 101 ? -3.842 1.817 22.281 1 44.97 101 ALA A C 1
ATOM 798 O O . ALA A 1 101 ? -3.576 1.458 23.438 1 44.97 101 ALA A O 1
ATOM 799 N N . GLY A 1 102 ? -2.992 1.694 21.422 1 43.31 102 GLY A N 1
ATOM 800 C CA . GLY A 1 102 ? -1.631 1.53 21.906 1 43.31 102 GLY A CA 1
ATOM 801 C C . GLY A 1 102 ? -1.241 2.555 22.953 1 43.31 102 GLY A C 1
ATOM 802 O O . GLY A 1 102 ? -0.15 2.484 23.516 1 43.31 102 GLY A O 1
ATOM 803 N N . GLU A 1 103 ? -1.722 3.744 22.922 1 39.25 103 GLU A N 1
ATOM 804 C CA . GLU A 1 103 ? -1.49 4.57 24.094 1 39.25 103 GLU A CA 1
ATOM 805 C C . GLU A 1 103 ? -2.1 3.938 25.344 1 39.25 103 GLU A C 1
ATOM 807 O O . GLU A 1 103 ? -1.571 4.094 26.453 1 39.25 103 GLU A O 1
ATOM 812 N N . ILE A 1 104 ? -3.256 3.496 25.266 1 34.16 104 ILE A N 1
ATOM 813 C CA . ILE A 1 104 ? -3.82 2.982 26.516 1 34.16 104 ILE A CA 1
ATOM 814 C C . ILE A 1 104 ? -3.422 1.519 26.688 1 34.16 104 ILE A C 1
ATOM 816 O O . ILE A 1 104 ? -3.824 0.875 27.672 1 34.16 104 ILE A O 1
ATOM 820 N N . ALA A 1 105 ? -3.084 0.815 25.625 1 35.88 105 ALA A N 1
ATOM 821 C CA . ALA A 1 105 ? -2.986 -0.595 25.984 1 35.88 105 ALA A CA 1
ATOM 822 C C . ALA A 1 105 ? -1.947 -0.805 27.094 1 35.88 105 ALA A C 1
ATOM 824 O O . ALA A 1 105 ? -2.139 -1.632 27.984 1 35.88 105 ALA A O 1
ATOM 825 N N . ASP A 1 106 ? -0.72 -0.542 26.734 1 32.88 106 ASP A N 1
ATOM 826 C CA . ASP A 1 106 ? 0.229 -1.201 27.625 1 32.88 106 ASP A CA 1
ATOM 827 C C . ASP A 1 106 ? 0.127 -0.646 29.047 1 32.88 106 ASP A C 1
ATOM 829 O O . ASP A 1 106 ? 0.944 -0.976 29.906 1 32.88 106 ASP A O 1
ATOM 833 N N . GLU A 1 107 ? -0.531 0.439 29.062 1 31.5 107 GLU A N 1
ATOM 834 C CA . GLU A 1 107 ? -0.322 0.856 30.453 1 31.5 107 GLU A CA 1
ATOM 835 C C . GLU A 1 107 ? -1.003 -0.102 31.422 1 31.5 107 GLU A C 1
ATOM 837 O O . GLU A 1 107 ? -1.164 0.216 32.594 1 31.5 107 GLU A O 1
ATOM 842 N N . THR A 1 108 ? -1.842 -0.968 30.828 1 31.88 108 THR A N 1
ATOM 843 C CA . THR A 1 108 ? -2.268 -1.806 31.938 1 31.88 108 THR A CA 1
ATOM 844 C C . THR A 1 108 ? -1.075 -2.535 32.562 1 31.88 108 THR A C 1
ATOM 846 O O . THR A 1 108 ? -0.634 -3.561 32.031 1 31.88 108 THR A O 1
ATOM 849 N N . THR A 1 109 ? 0.038 -1.883 32.625 1 30.16 109 THR A N 1
ATOM 850 C CA . THR A 1 109 ? 1.049 -2.385 33.562 1 30.16 109 THR A CA 1
ATOM 851 C C . THR A 1 109 ? 0.397 -2.957 34.812 1 30.16 109 THR A C 1
ATOM 853 O O . THR A 1 109 ? -0.456 -2.311 35.406 1 30.16 109 THR A O 1
ATOM 856 N N . VAL A 1 110 ? 0.168 -4.238 34.781 1 31.17 110 VAL A N 1
ATOM 857 C CA . VAL A 1 110 ? 0.022 -5.055 35.969 1 31.17 110 VAL A CA 1
ATOM 858 C C . VAL A 1 110 ? 0.873 -4.473 37.094 1 31.17 110 VAL A C 1
ATOM 860 O O . VAL A 1 110 ? 2.102 -4.422 37 1 31.17 110 VAL A O 1
ATOM 863 N N . SER A 1 111 ? 0.678 -3.268 37.406 1 32.91 111 SER A N 1
ATOM 864 C CA . SER A 1 111 ? 1.184 -2.816 38.688 1 32.91 111 SER A CA 1
ATOM 865 C C . SER A 1 111 ? 0.957 -3.869 39.781 1 32.91 111 SER A C 1
ATOM 867 O O . SER A 1 111 ? -0.187 -4.184 40.125 1 32.91 111 SER A O 1
ATOM 869 N N . MET A 1 112 ? 1.589 -5.117 39.531 1 29.3 112 MET A N 1
ATOM 870 C CA . MET A 1 112 ? 1.69 -5.969 40.719 1 29.3 112 MET A CA 1
ATOM 871 C C . MET A 1 112 ? 1.933 -5.137 41.969 1 29.3 112 MET A C 1
ATOM 873 O O . MET A 1 112 ? 2.822 -4.285 42 1 29.3 112 MET A O 1
ATOM 877 N N . PRO A 1 113 ? 0.939 -4.703 42.531 1 32.31 113 PRO A N 1
ATOM 878 C CA . PRO A 1 113 ? 1.055 -4.098 43.875 1 32.31 113 PRO A CA 1
ATOM 879 C C . PRO A 1 113 ? 2.031 -4.844 44.781 1 32.31 113 PRO A C 1
ATOM 881 O O . PRO A 1 113 ? 1.856 -6.039 45.031 1 32.31 113 PRO A O 1
ATOM 884 N N . MET A 1 114 ? 3.35 -4.855 44.406 1 30.53 114 MET A N 1
ATOM 885 C CA . MET A 1 114 ? 4.324 -5.379 45.344 1 30.53 114 MET A CA 1
ATOM 886 C C . MET A 1 114 ? 4 -4.93 46.781 1 30.53 114 MET A C 1
ATOM 888 O O . MET A 1 114 ? 4.586 -3.965 47.281 1 30.53 114 MET A O 1
ATOM 892 N N . GLU A 1 115 ? 2.857 -4.445 47.031 1 35.03 115 GLU A N 1
ATOM 893 C CA . GLU A 1 115 ? 2.719 -4.078 48.438 1 35.03 115 GLU A CA 1
ATOM 894 C C . GLU A 1 115 ? 2.949 -5.281 49.344 1 35.03 115 GLU A C 1
ATOM 896 O O . GLU A 1 115 ? 2.033 -6.074 49.594 1 35.03 115 GLU A O 1
ATOM 901 N N . MET A 1 116 ? 3.777 -6.309 48.938 1 32.12 116 MET A N 1
ATOM 902 C CA . MET A 1 116 ? 3.873 -7.234 50.062 1 32.12 116 MET A CA 1
ATOM 903 C C . MET A 1 116 ? 4.285 -6.504 51.344 1 32.12 116 MET A C 1
ATOM 905 O O . MET A 1 116 ? 5.27 -5.762 51.344 1 32.12 116 MET A O 1
ATOM 909 N N . SER A 1 117 ? 3.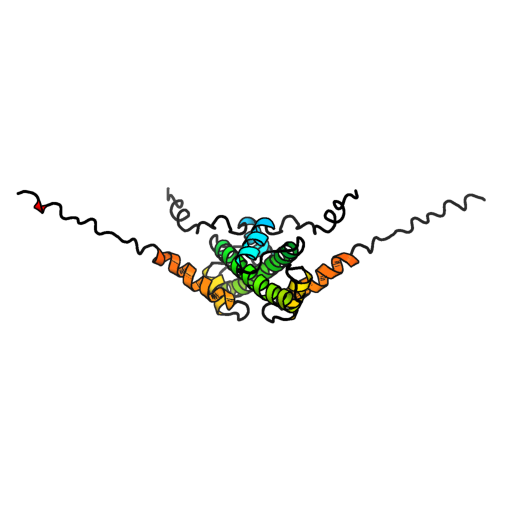34 -6 52.156 1 35.41 117 SER A N 1
ATOM 910 C CA . SER A 1 117 ? 3.34 -5.559 53.531 1 35.41 117 SER A CA 1
ATOM 911 C C . SER A 1 117 ? 4.227 -6.449 54.406 1 35.41 117 SER A C 1
ATOM 913 O O . SER A 1 117 ? 3.881 -7.598 54.688 1 35.41 117 SER A O 1
ATOM 915 N N . PHE A 1 118 ? 5.508 -6.625 53.969 1 35.06 118 PHE A N 1
ATOM 916 C CA . PHE A 1 118 ? 6.512 -7.301 54.781 1 35.06 118 PHE A CA 1
ATOM 917 C C . PHE A 1 118 ? 6.492 -6.785 56.188 1 35.06 118 PHE A C 1
ATOM 919 O O . PHE A 1 118 ? 7.418 -7.043 56.969 1 35.06 118 PHE A O 1
ATOM 926 N N . ARG A 1 119 ? 5.672 -5.719 56.5 1 33.97 119 ARG A N 1
ATOM 927 C CA . ARG A 1 119 ? 5.859 -5.16 57.844 1 33.97 119 ARG A CA 1
ATOM 928 C C . ARG A 1 119 ? 5.656 -6.227 58.906 1 33.97 119 ARG A C 1
ATOM 930 O O . ARG A 1 119 ? 6.109 -6.07 60.031 1 33.97 119 ARG A O 1
ATOM 937 N N . ASP A 1 120 ? 4.766 -7.148 58.594 1 35.34 120 ASP A N 1
ATOM 938 C CA . ASP A 1 120 ? 4.215 -7.711 59.812 1 35.34 120 ASP A CA 1
ATOM 939 C C . ASP A 1 120 ? 5.211 -8.648 60.5 1 35.34 120 ASP A C 1
ATOM 941 O O . ASP A 1 120 ? 4.902 -9.258 61.5 1 35.34 120 ASP A O 1
ATOM 945 N N . LEU A 1 121 ? 6.324 -8.969 59.781 1 32 121 LEU A N 1
ATOM 946 C CA . LEU A 1 121 ? 6.977 -10.125 60.375 1 32 121 LEU A CA 1
ATOM 947 C C . LEU A 1 121 ? 7.629 -9.75 61.719 1 32 121 LEU A C 1
ATOM 949 O O . LEU A 1 121 ? 8.391 -10.531 62.281 1 32 121 LEU A O 1
ATOM 953 N N . SER A 1 122 ? 7.566 -8.492 62.125 1 32.75 122 SER A N 1
ATOM 954 C CA . SER A 1 122 ? 8.25 -8.266 63.406 1 32.75 122 SER A CA 1
ATOM 955 C C . SER A 1 122 ? 7.637 -9.109 64.5 1 32.75 122 SER A C 1
ATOM 957 O O . SER A 1 122 ? 7.871 -8.844 65.688 1 32.75 122 SER A O 1
ATOM 959 N N . ALA A 1 123 ? 7.453 -10.391 64.375 1 24.06 123 ALA A N 1
ATOM 960 C CA . ALA A 1 123 ? 7.254 -11.156 65.625 1 24.06 123 ALA A CA 1
ATOM 961 C C . ALA A 1 123 ? 8.57 -11.352 66.375 1 24.06 123 ALA A C 1
ATOM 963 O O . ALA A 1 123 ? 9.625 -11.516 65.75 1 24.06 123 ALA A O 1
ATOM 964 N N . MET B 1 1 ? 17.562 25.531 28.188 1 30.39 1 MET B N 1
ATOM 965 C CA . MET B 1 1 ? 17.625 25.141 26.781 1 30.39 1 MET B CA 1
ATOM 966 C C . MET B 1 1 ? 16.844 23.859 26.531 1 30.39 1 MET B C 1
ATOM 968 O O . MET B 1 1 ? 17.031 22.859 27.234 1 30.39 1 MET B O 1
ATOM 972 N N . ARG B 1 2 ? 15.445 23.844 26.109 1 33.38 2 ARG B N 1
ATOM 973 C CA . ARG B 1 2 ? 14.336 22.906 26.234 1 33.38 2 ARG B CA 1
ATOM 974 C C . ARG B 1 2 ? 14.625 21.625 25.469 1 33.38 2 ARG B C 1
ATOM 976 O O . ARG B 1 2 ? 14.898 21.641 24.266 1 33.38 2 ARG B O 1
ATOM 983 N N . GLN B 1 3 ? 15.18 20.609 26.188 1 28.38 3 GLN B N 1
ATOM 984 C CA . GLN B 1 3 ? 15.469 19.297 25.641 1 28.38 3 GLN B CA 1
ATOM 985 C C . GLN B 1 3 ? 14.242 18.703 24.938 1 28.38 3 GLN B C 1
ATOM 987 O O . GLN B 1 3 ? 13.273 18.328 25.594 1 28.38 3 GLN B O 1
ATOM 992 N N . ALA B 1 4 ? 13.688 19.391 23.953 1 34.03 4 ALA B N 1
ATOM 993 C CA . ALA B 1 4 ? 12.672 18.891 23.031 1 34.03 4 ALA B CA 1
ATOM 994 C C . ALA B 1 4 ? 12.891 17.422 22.703 1 34.03 4 ALA B C 1
ATOM 996 O O . ALA B 1 4 ? 12.219 16.859 21.844 1 34.03 4 ALA B O 1
ATOM 997 N N . GLY B 1 5 ? 13.992 16.797 23.188 1 32.16 5 GLY B N 1
ATOM 998 C CA . GLY B 1 5 ? 14.422 15.461 22.797 1 32.16 5 GLY B CA 1
ATOM 999 C C . GLY B 1 5 ? 13.453 14.375 23.219 1 32.16 5 GLY B C 1
ATOM 1000 O O . GLY B 1 5 ? 13.633 13.203 22.875 1 32.16 5 GLY B O 1
ATOM 1001 N N . ALA B 1 6 ? 12.891 14.523 24.406 1 32.94 6 ALA B N 1
ATOM 1002 C CA . ALA B 1 6 ? 12.344 13.344 25.078 1 32.94 6 ALA B CA 1
ATOM 1003 C C . ALA B 1 6 ? 11.148 12.781 24.328 1 32.94 6 ALA B C 1
ATOM 1005 O O . ALA B 1 6 ? 10.82 11.602 24.469 1 32.94 6 ALA B O 1
ATOM 1006 N N . TYR B 1 7 ? 10.234 13.688 23.984 1 33.06 7 TYR B N 1
ATOM 1007 C CA . TYR B 1 7 ? 8.977 13.156 23.484 1 33.06 7 TYR B CA 1
ATOM 1008 C C . TYR B 1 7 ? 9.188 12.383 22.188 1 33.06 7 TYR B C 1
ATOM 1010 O O . TYR B 1 7 ? 8.258 11.773 21.656 1 33.06 7 TYR B O 1
ATOM 1018 N N . SER B 1 8 ? 10.211 12.867 21.438 1 35.91 8 SER B N 1
ATOM 1019 C CA . SER B 1 8 ? 10.43 12.164 20.172 1 35.91 8 SER B CA 1
ATOM 1020 C C . SER B 1 8 ? 10.703 10.68 20.406 1 35.91 8 SER B C 1
ATOM 1022 O O . SER B 1 8 ? 10.758 9.898 19.453 1 35.91 8 SER B O 1
ATOM 1024 N N . GLY B 1 9 ? 11.289 10.305 21.547 1 34.25 9 GLY B N 1
ATOM 1025 C CA . GLY B 1 9 ? 11.75 8.953 21.828 1 34.25 9 GLY B CA 1
ATOM 1026 C C . GLY B 1 9 ? 10.664 7.91 21.719 1 34.25 9 GLY B C 1
ATOM 1027 O O . GLY B 1 9 ? 10.898 6.812 21.203 1 34.25 9 GLY B O 1
ATOM 1028 N N . VAL B 1 10 ? 9.695 7.902 22.688 1 35.38 10 VAL B N 1
ATOM 1029 C CA . VAL B 1 10 ? 8.836 6.762 22.984 1 35.38 10 VAL B CA 1
ATOM 1030 C C . VAL B 1 10 ? 7.969 6.438 21.766 1 35.38 10 VAL B C 1
ATOM 1032 O O . VAL B 1 10 ? 7.75 5.27 21.438 1 35.38 10 VAL B O 1
ATOM 1035 N N . LEU B 1 11 ? 7.262 7.445 21.375 1 37.03 11 LEU B N 1
ATOM 1036 C CA . LEU B 1 11 ? 6.109 7.137 20.547 1 37.03 11 LEU B CA 1
ATOM 1037 C C . LEU B 1 11 ? 6.551 6.578 19.188 1 37.03 11 LEU B C 1
ATOM 1039 O O . LEU B 1 11 ? 5.77 6.555 18.234 1 37.03 11 LEU B O 1
ATOM 1043 N N . TYR B 1 12 ? 7.891 6.801 18.938 1 38.47 12 TYR B N 1
ATOM 1044 C CA . TYR B 1 12 ? 8.234 6.109 17.703 1 38.47 12 TYR B CA 1
ATOM 1045 C C . TYR B 1 12 ? 7.668 4.695 17.688 1 38.47 12 TYR B C 1
ATOM 1047 O O . TYR B 1 12 ? 8.125 3.832 18.438 1 38.47 12 TYR B O 1
ATOM 1055 N N . TRP B 1 13 ? 6.457 4.445 17.734 1 40.81 13 TRP B N 1
ATOM 1056 C CA . TRP B 1 13 ? 6.031 3.115 17.312 1 40.81 13 TRP B CA 1
ATOM 1057 C C . TRP B 1 13 ? 7.176 2.375 16.625 1 40.81 13 TRP B C 1
ATOM 1059 O O . TRP B 1 13 ? 7.754 2.875 15.656 1 40.81 13 TRP B O 1
ATOM 1069 N N . LYS B 1 14 ? 8.094 1.681 17.297 1 40.69 14 LYS B N 1
ATOM 1070 C CA . LYS B 1 14 ? 8.953 0.62 16.781 1 40.69 14 LYS B CA 1
ATOM 1071 C C . LYS B 1 14 ? 8.422 0.078 15.461 1 40.69 14 LYS B C 1
ATOM 1073 O O . LYS B 1 14 ? 7.402 -0.618 15.43 1 40.69 14 LYS B O 1
ATOM 1078 N N . THR B 1 15 ? 8.203 0.824 14.484 1 48.88 15 THR B N 1
ATOM 1079 C CA . THR B 1 15 ? 8.141 0.145 13.195 1 48.88 15 THR B CA 1
ATOM 1080 C C . THR B 1 15 ? 8.898 -1.177 13.242 1 48.88 15 THR B C 1
ATOM 1082 O O . THR B 1 15 ? 10.117 -1.192 13.43 1 48.88 15 THR B O 1
ATOM 1085 N N . GLY B 1 16 ? 8.297 -2.086 13.922 1 46.91 16 GLY B N 1
ATOM 1086 C CA . GLY B 1 16 ? 8.914 -3.404 13.945 1 46.91 16 GLY B CA 1
ATOM 1087 C C . GLY B 1 16 ? 9.711 -3.709 12.688 1 46.91 16 GLY B C 1
ATOM 1088 O O . GLY B 1 16 ? 9.695 -2.934 11.734 1 46.91 16 GLY B O 1
ATOM 1089 N N . PRO B 1 17 ? 10.602 -4.645 12.844 1 50.88 17 PRO B N 1
ATOM 1090 C CA . PRO B 1 17 ? 11.445 -5.156 11.758 1 50.88 17 PRO B CA 1
ATOM 1091 C C . PRO B 1 17 ? 10.703 -5.258 10.43 1 50.88 17 PRO B C 1
ATOM 1093 O O . PRO B 1 17 ? 11.328 -5.246 9.367 1 50.88 17 PRO B O 1
ATOM 1096 N N . HIS B 1 18 ? 9.391 -5.258 10.453 1 56.94 18 HIS B N 1
ATOM 1097 C CA . HIS B 1 18 ? 8.688 -5.562 9.219 1 56.94 18 HIS B CA 1
ATOM 1098 C C . HIS B 1 18 ? 8.086 -4.301 8.594 1 56.94 18 HIS B C 1
ATOM 1100 O O . HIS B 1 18 ? 7.355 -4.379 7.609 1 56.94 18 HIS B O 1
ATOM 1106 N N . SER B 1 19 ? 8.5 -3.176 9.195 1 67.69 19 SER B N 1
ATOM 1107 C CA . SER B 1 19 ? 7.875 -1.967 8.664 1 67.69 19 SER B CA 1
ATOM 1108 C C . SER B 1 19 ? 8.602 -1.47 7.418 1 67.69 19 SER B C 1
ATOM 1110 O O . SER B 1 19 ? 9.773 -1.787 7.207 1 67.69 19 SER B O 1
ATOM 1112 N N . LEU B 1 20 ? 7.762 -0.9 6.426 1 80.81 20 LEU B N 1
ATOM 1113 C CA . LEU B 1 20 ? 8.273 -0.318 5.188 1 80.81 20 LEU B CA 1
ATOM 1114 C C . LEU B 1 20 ? 9.086 0.937 5.477 1 80.81 20 LEU B C 1
ATOM 1116 O O . LEU B 1 20 ? 8.836 1.634 6.461 1 80.81 20 LEU B O 1
ATOM 1120 N 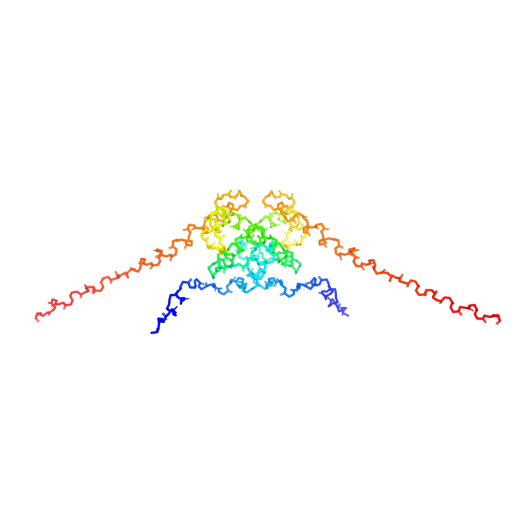N . PRO B 1 21 ? 10.094 1.129 4.711 1 88.88 21 PRO B N 1
ATOM 1121 C CA . PRO B 1 21 ? 10.961 2.281 4.953 1 88.88 21 PRO B CA 1
ATOM 1122 C C . PRO B 1 21 ? 10.195 3.604 4.969 1 88.88 21 PRO B C 1
ATOM 1124 O O . PRO B 1 21 ? 9.523 3.943 3.992 1 88.88 21 PRO B O 1
ATOM 1127 N N . LEU B 1 22 ? 10.43 4.34 5.984 1 92.12 22 LEU B N 1
ATOM 1128 C CA . LEU B 1 22 ? 9.664 5.562 6.207 1 92.12 22 LEU B CA 1
ATOM 1129 C C . LEU B 1 22 ? 10.125 6.668 5.258 1 92.12 22 LEU B C 1
ATOM 1131 O O . LEU B 1 22 ? 9.312 7.488 4.816 1 92.12 22 LEU B O 1
ATOM 1135 N N . ALA B 1 23 ? 11.422 6.641 4.996 1 90.75 23 ALA B N 1
ATOM 1136 C CA . ALA B 1 23 ? 11.961 7.664 4.102 1 90.75 23 ALA B CA 1
ATOM 1137 C C . ALA B 1 23 ? 11.336 7.555 2.711 1 90.75 23 ALA B C 1
ATOM 1139 O O . ALA B 1 23 ? 11.039 8.57 2.08 1 90.75 23 ALA B O 1
ATOM 1140 N N . ARG B 1 24 ? 11.125 6.379 2.217 1 92.81 24 ARG B N 1
ATOM 1141 C CA . ARG B 1 24 ? 10.523 6.145 0.909 1 92.81 24 ARG B CA 1
ATOM 1142 C C . ARG B 1 24 ? 9.039 6.512 0.915 1 92.81 24 ARG B C 1
ATOM 1144 O O . ARG B 1 24 ? 8.547 7.137 -0.026 1 92.81 24 ARG B O 1
ATOM 1151 N N . ILE B 1 25 ? 8.445 6.152 1.954 1 95.12 25 ILE B N 1
ATOM 1152 C CA . ILE B 1 25 ? 7.031 6.477 2.092 1 95.12 25 ILE B CA 1
ATOM 1153 C C . ILE B 1 25 ? 6.844 7.992 2.051 1 95.12 25 ILE B C 1
ATOM 1155 O O . ILE B 1 25 ? 6.008 8.5 1.303 1 95.12 25 ILE B O 1
ATOM 1159 N N . LYS B 1 26 ? 7.602 8.664 2.822 1 94.56 26 LYS B N 1
ATOM 1160 C CA . LYS B 1 26 ? 7.523 10.125 2.865 1 94.56 26 LYS B CA 1
ATOM 1161 C C . LYS B 1 26 ? 7.762 10.727 1.483 1 94.56 26 LYS B C 1
ATOM 1163 O O . LYS B 1 26 ? 7.074 11.664 1.086 1 94.56 26 LYS B O 1
ATOM 1168 N N . LYS B 1 27 ? 8.734 10.211 0.788 1 93.56 27 LYS B N 1
ATOM 1169 C CA . LYS B 1 27 ? 9.031 10.688 -0.56 1 93.56 27 LYS B CA 1
ATOM 1170 C C . LYS B 1 27 ? 7.832 10.5 -1.487 1 93.56 27 LYS B C 1
ATOM 1172 O O . LYS B 1 27 ? 7.488 11.406 -2.25 1 93.56 27 LYS B O 1
ATOM 1177 N N . ILE B 1 28 ? 7.262 9.383 -1.434 1 94.94 28 ILE B N 1
ATOM 1178 C CA . ILE B 1 28 ? 6.109 9.086 -2.279 1 94.94 28 ILE B CA 1
ATOM 1179 C C . ILE B 1 28 ? 4.957 10.023 -1.923 1 94.94 28 ILE B C 1
ATOM 1181 O O . ILE B 1 28 ? 4.273 10.539 -2.809 1 94.94 28 ILE B O 1
ATOM 1185 N N . MET B 1 29 ? 4.762 10.234 -0.633 1 96.12 29 MET B N 1
ATOM 1186 C CA . MET B 1 29 ? 3.717 11.148 -0.182 1 96.12 29 MET B CA 1
ATOM 1187 C C . MET B 1 29 ? 3.922 12.547 -0.763 1 96.12 29 MET B C 1
ATOM 1189 O O . MET B 1 29 ? 2.979 13.156 -1.265 1 96.12 29 MET B O 1
ATOM 1193 N N . LYS B 1 30 ? 5.074 13.008 -0.759 1 94.25 30 LYS B N 1
ATOM 1194 C CA . LYS B 1 30 ? 5.367 14.352 -1.248 1 94.25 30 LYS B CA 1
ATOM 1195 C C . LYS B 1 30 ? 5.156 14.445 -2.756 1 94.25 30 LYS B C 1
ATOM 1197 O O . LYS B 1 30 ? 4.801 15.508 -3.273 1 94.25 30 LYS B O 1
ATOM 1202 N N . LYS B 1 31 ? 5.289 13.344 -3.396 1 92.38 31 LYS B N 1
ATOM 1203 C CA . LYS B 1 31 ? 5.145 13.32 -4.852 1 92.38 31 LYS B CA 1
ATOM 1204 C C . LYS B 1 31 ? 3.686 13.148 -5.258 1 92.38 31 LYS B C 1
ATOM 1206 O O . LYS B 1 31 ? 3.346 13.266 -6.438 1 92.38 31 LYS B O 1
ATOM 1211 N N . SER B 1 32 ? 2.85 12.836 -4.387 1 90.38 32 SER B N 1
ATOM 1212 C CA . SER B 1 32 ? 1.461 12.5 -4.684 1 90.38 32 SER B CA 1
ATOM 1213 C C . SER B 1 32 ? 0.662 13.734 -5.078 1 90.38 32 SER B C 1
ATOM 1215 O O . SER B 1 32 ? -0.43 13.625 -5.637 1 90.38 32 SER B O 1
ATOM 1217 N N . GLY B 1 33 ? 1.117 14.82 -4.742 1 78.88 33 GLY B N 1
ATOM 1218 C CA . GLY B 1 33 ? 0.459 16.062 -5.098 1 78.88 33 GLY B CA 1
ATOM 1219 C C . GLY B 1 33 ? 1.372 17.281 -4.996 1 78.88 33 GLY B C 1
ATOM 1220 O O . GLY B 1 33 ? 2.324 17.281 -4.215 1 78.88 33 GLY B O 1
ATOM 1221 N N . GLU B 1 34 ? 1.046 18.25 -5.84 1 77.19 34 GLU B N 1
ATOM 1222 C CA . GLU B 1 34 ? 1.842 19.469 -5.863 1 77.19 34 GLU B CA 1
ATOM 1223 C C . GLU B 1 34 ? 1.697 20.25 -4.559 1 77.19 34 GLU B C 1
ATOM 1225 O O . GLU B 1 34 ? 2.605 20.984 -4.164 1 77.19 34 GLU B O 1
ATOM 1230 N N . ASP B 1 35 ? 0.75 19.891 -3.809 1 84.88 35 ASP B N 1
ATOM 1231 C CA . ASP B 1 35 ? 0.438 20.766 -2.672 1 84.88 35 ASP B CA 1
ATOM 1232 C C . ASP B 1 35 ? 0.876 20.125 -1.358 1 84.88 35 ASP B C 1
ATOM 1234 O O . ASP B 1 35 ? 0.874 20.766 -0.312 1 84.88 35 ASP B O 1
ATOM 1238 N N . VAL B 1 36 ? 1.346 18.891 -1.433 1 89.62 36 VAL B N 1
ATOM 1239 C CA . VAL B 1 36 ? 1.745 18.234 -0.193 1 89.62 36 VAL B CA 1
ATOM 1240 C C . VAL B 1 36 ? 3.197 18.578 0.13 1 89.62 36 VAL B C 1
ATOM 1242 O O . VAL B 1 36 ? 4.121 18 -0.452 1 89.62 36 VAL B O 1
ATOM 1245 N N . LYS B 1 37 ? 3.381 19.594 0.915 1 84.31 37 LYS B N 1
ATOM 1246 C CA . LYS B 1 37 ? 4.746 20.031 1.183 1 84.31 37 LYS B CA 1
ATOM 1247 C C . LYS B 1 37 ? 5.184 19.641 2.592 1 84.31 37 LYS B C 1
ATOM 1249 O O . LYS B 1 37 ? 6.312 19.188 2.793 1 84.31 37 LYS B O 1
ATOM 1254 N N . MET B 1 38 ? 4.254 19.734 3.541 1 94.81 38 MET B N 1
ATOM 1255 C CA . MET B 1 38 ? 4.609 19.438 4.926 1 94.81 38 MET B CA 1
ATOM 1256 C C . MET B 1 38 ? 3.885 18.203 5.426 1 94.81 38 MET B C 1
ATOM 1258 O O . MET B 1 38 ? 2.656 18.125 5.359 1 94.81 38 MET B O 1
ATOM 1262 N N . ILE B 1 39 ? 4.738 17.281 5.949 1 96.5 39 ILE B N 1
ATOM 1263 C CA . ILE B 1 39 ? 4.234 16.016 6.465 1 96.5 39 ILE B CA 1
ATOM 1264 C C . ILE B 1 39 ? 4.746 15.805 7.887 1 96.5 39 ILE B C 1
ATOM 1266 O O . ILE B 1 39 ? 5.949 15.906 8.141 1 96.5 39 ILE B O 1
ATOM 1270 N N . SER B 1 40 ? 3.836 15.57 8.75 1 96.38 40 SER B N 1
ATOM 1271 C CA . SER B 1 40 ? 4.211 15.281 10.133 1 96.38 40 SER B CA 1
ATOM 1272 C C . SER B 1 40 ? 5.055 14.016 10.219 1 96.38 40 SER B C 1
ATOM 1274 O O . SER B 1 40 ? 4.988 13.156 9.344 1 96.38 40 SER B O 1
ATOM 1276 N N . GLY B 1 41 ? 5.828 13.859 11.312 1 94.69 41 GLY B N 1
ATOM 1277 C CA . GLY B 1 41 ? 6.625 12.672 11.547 1 94.69 41 GLY B CA 1
ATOM 1278 C C . GLY B 1 41 ? 5.789 11.438 11.828 1 94.69 41 GLY B C 1
ATOM 1279 O O . GLY B 1 41 ? 6.238 10.312 11.594 1 94.69 41 GLY B O 1
ATOM 1280 N N . GLU B 1 42 ? 4.559 11.57 12.227 1 94.62 42 GLU B N 1
ATOM 1281 C CA . GLU B 1 42 ? 3.686 10.461 12.609 1 94.62 42 GLU B CA 1
ATOM 1282 C C . GLU B 1 42 ? 2.943 9.906 11.391 1 94.62 42 GLU B C 1
ATOM 1284 O O . GLU B 1 42 ? 2.613 8.719 11.352 1 94.62 42 GLU B O 1
ATOM 1289 N N . ALA B 1 43 ? 2.781 10.695 10.422 1 96.06 43 ALA B N 1
ATOM 1290 C CA . ALA B 1 43 ? 1.945 10.32 9.289 1 96.06 43 ALA B CA 1
ATOM 1291 C C . ALA B 1 43 ? 2.562 9.164 8.508 1 96.06 43 ALA B C 1
ATOM 1293 O O . ALA B 1 43 ? 1.903 8.148 8.266 1 96.06 43 ALA B O 1
ATOM 1294 N N . PRO B 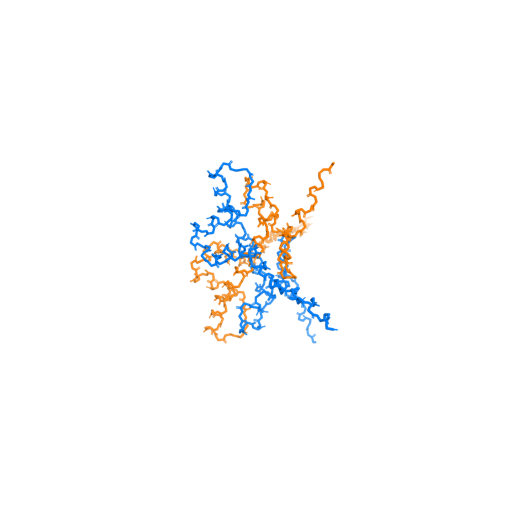1 44 ? 3.811 9.195 8.25 1 95.75 44 PRO B N 1
ATOM 1295 C CA . PRO B 1 44 ? 4.402 8.062 7.5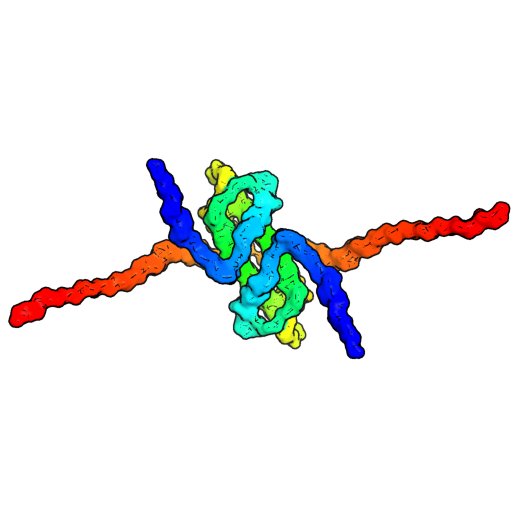39 1 95.75 44 PRO B CA 1
ATOM 1296 C C . PRO B 1 44 ? 4.32 6.758 8.328 1 95.75 44 PRO B C 1
ATOM 1298 O O . PRO B 1 44 ? 4.242 5.676 7.742 1 95.75 44 PRO B O 1
ATOM 1301 N N . ILE B 1 45 ? 4.309 6.852 9.57 1 92.62 45 ILE B N 1
ATOM 1302 C CA . ILE B 1 45 ? 4.207 5.664 10.414 1 92.62 45 ILE B CA 1
ATOM 1303 C C . ILE B 1 45 ? 2.844 5.012 10.227 1 92.62 45 ILE B C 1
ATOM 1305 O O . ILE B 1 45 ? 2.75 3.791 10.07 1 92.62 45 ILE B O 1
ATOM 1309 N N . VAL B 1 46 ? 1.889 5.797 10.234 1 94.88 46 VAL B N 1
ATOM 1310 C CA . VAL B 1 46 ? 0.538 5.301 9.992 1 94.88 46 VAL B CA 1
ATOM 1311 C C . VAL B 1 46 ? 0.452 4.68 8.602 1 94.88 46 VAL B C 1
ATOM 1313 O O . VAL B 1 46 ? -0.143 3.611 8.43 1 94.88 46 VAL B O 1
ATOM 1316 N N . PHE B 1 47 ? 1.1 5.32 7.625 1 96.75 47 PHE B N 1
ATOM 1317 C CA . PHE B 1 47 ? 1.103 4.812 6.258 1 96.75 47 PHE B CA 1
ATOM 1318 C C . PHE B 1 47 ? 1.799 3.457 6.184 1 96.75 47 PHE B C 1
ATOM 1320 O O . PHE B 1 47 ? 1.39 2.582 5.418 1 96.75 47 PHE B O 1
ATOM 1327 N N . SER B 1 48 ? 2.844 3.27 6.953 1 95.38 48 SER B N 1
ATOM 1328 C CA . SER B 1 48 ? 3.557 1.996 6.965 1 95.38 48 SER B CA 1
ATOM 1329 C C . SER B 1 48 ? 2.645 0.854 7.395 1 95.38 48 SER B C 1
ATOM 1331 O O . SER B 1 48 ? 2.594 -0.189 6.738 1 95.38 48 SER B O 1
ATOM 1333 N N . LYS B 1 49 ? 1.866 1.105 8.422 1 94.75 49 LYS B N 1
ATOM 1334 C CA . LYS B 1 49 ? 0.917 0.102 8.891 1 94.75 49 LYS B CA 1
ATOM 1335 C C . LYS B 1 49 ? -0.223 -0.089 7.895 1 94.75 49 LYS B C 1
ATOM 1337 O O . LYS B 1 49 ? -0.66 -1.216 7.652 1 94.75 49 LYS B O 1
ATOM 1342 N N . ALA B 1 50 ? -0.714 0.979 7.324 1 97.25 50 ALA B N 1
ATOM 1343 C CA . ALA B 1 50 ? -1.755 0.914 6.301 1 97.25 50 ALA B CA 1
ATOM 1344 C C . ALA B 1 50 ? -1.291 0.102 5.098 1 97.25 50 ALA B C 1
ATOM 1346 O O . ALA B 1 50 ? -2.059 -0.686 4.539 1 97.25 50 ALA B O 1
ATOM 1347 N N . CYS B 1 51 ? -0.024 0.26 4.727 1 97.5 51 CYS B N 1
ATOM 1348 C CA . CYS B 1 51 ? 0.533 -0.491 3.609 1 97.5 51 CYS B CA 1
ATOM 1349 C C . CYS B 1 51 ? 0.588 -1.98 3.926 1 97.5 51 CYS B C 1
ATOM 1351 O O . CYS B 1 51 ? 0.318 -2.814 3.059 1 97.5 51 CYS B O 1
ATOM 1353 N N . GLU B 1 52 ? 0.898 -2.309 5.148 1 95.81 52 GLU B N 1
ATOM 1354 C CA . GLU B 1 52 ? 0.899 -3.715 5.543 1 95.81 52 GLU B CA 1
ATOM 1355 C C . GLU B 1 52 ? -0.482 -4.34 5.363 1 95.81 52 GLU B C 1
ATOM 1357 O O . GLU B 1 52 ? -0.611 -5.414 4.773 1 95.81 52 GLU B O 1
ATOM 1362 N N . LEU B 1 53 ? -1.407 -3.691 5.809 1 96.62 53 LEU B N 1
ATOM 1363 C CA . LEU B 1 53 ? -2.777 -4.18 5.699 1 96.62 53 LEU B CA 1
ATOM 1364 C C . LEU B 1 53 ? -3.227 -4.219 4.242 1 96.62 53 LEU B C 1
ATOM 1366 O O . LEU B 1 53 ? -3.936 -5.141 3.832 1 96.62 53 LEU B O 1
ATOM 1370 N N . PHE B 1 54 ? -2.785 -3.256 3.469 1 97.88 54 PHE B N 1
ATOM 1371 C CA . PHE B 1 54 ? -3.096 -3.213 2.045 1 97.88 54 PHE B CA 1
ATOM 1372 C C . PHE B 1 54 ? -2.48 -4.402 1.321 1 97.88 54 PHE B C 1
ATOM 1374 O O . PHE B 1 54 ? -3.148 -5.066 0.524 1 97.88 54 PHE B O 1
ATOM 1381 N N . ILE B 1 55 ? -1.237 -4.684 1.625 1 97.81 55 ILE B N 1
ATOM 1382 C CA . ILE B 1 55 ? -0.553 -5.832 1.039 1 97.81 55 ILE B CA 1
ATOM 1383 C C . ILE B 1 55 ? -1.275 -7.117 1.433 1 97.81 55 ILE B C 1
ATOM 1385 O O . ILE B 1 55 ? -1.488 -8 0.596 1 97.81 55 ILE B O 1
ATOM 1389 N N . GLU B 1 56 ? -1.672 -7.191 2.633 1 97.06 56 GLU B N 1
ATOM 1390 C CA . GLU B 1 56 ? -2.404 -8.367 3.088 1 97.06 56 GLU B CA 1
ATOM 1391 C C . GLU B 1 56 ? -3.721 -8.523 2.334 1 97.06 56 GLU B C 1
ATOM 1393 O O . GLU B 1 56 ? -4.051 -9.617 1.871 1 97.06 56 GLU B O 1
ATOM 1398 N N . GLU B 1 57 ? -4.441 -7.465 2.215 1 97.88 57 GLU B N 1
ATOM 1399 C CA . GLU B 1 57 ? -5.742 -7.504 1.549 1 97.88 57 GLU B CA 1
ATOM 1400 C C . GLU B 1 57 ? -5.598 -7.898 0.082 1 97.88 57 GLU B C 1
ATOM 1402 O O . GLU B 1 57 ? -6.309 -8.781 -0.399 1 97.88 57 GLU B O 1
ATOM 1407 N N . LEU B 1 58 ? -4.684 -7.254 -0.596 1 98.38 58 LEU B N 1
ATOM 1408 C CA . LEU B 1 58 ? -4.449 -7.566 -2 1 98.38 58 LEU B CA 1
ATOM 1409 C C . LEU B 1 58 ? -3.973 -9.008 -2.164 1 98.38 58 LEU B C 1
ATOM 1411 O O . LEU B 1 58 ? -4.387 -9.703 -3.094 1 98.38 58 LEU B O 1
ATOM 1415 N N . THR B 1 59 ? -3.152 -9.469 -1.271 1 98.25 59 THR B N 1
ATOM 1416 C CA . THR B 1 59 ? -2.66 -10.844 -1.308 1 98.25 59 THR B CA 1
ATOM 1417 C C . THR B 1 59 ? -3.811 -11.836 -1.15 1 98.25 59 THR B C 1
ATOM 1419 O O . THR B 1 59 ? -3.906 -12.805 -1.903 1 98.25 59 THR B O 1
ATOM 1422 N N . ARG B 1 60 ? -4.645 -11.578 -0.196 1 97.12 60 ARG B N 1
ATOM 1423 C CA . ARG B 1 60 ? -5.773 -12.477 0.048 1 97.12 60 ARG B CA 1
ATOM 1424 C C . ARG B 1 60 ? -6.664 -12.586 -1.186 1 97.12 60 ARG B C 1
ATOM 1426 O O . ARG B 1 60 ? -7.047 -13.688 -1.586 1 97.12 60 ARG B O 1
ATOM 1433 N N . ARG B 1 61 ? -6.961 -11.461 -1.798 1 97.62 61 ARG B N 1
ATOM 1434 C CA . ARG B 1 61 ? -7.801 -11.477 -2.99 1 97.62 61 ARG B CA 1
ATOM 1435 C C . ARG B 1 61 ? -7.098 -12.18 -4.148 1 97.62 61 ARG B C 1
ATOM 1437 O O . ARG B 1 61 ? -7.723 -12.93 -4.895 1 97.62 61 ARG B O 1
ATOM 1444 N N . SER B 1 62 ? -5.805 -11.969 -4.273 1 98.25 62 SER B N 1
ATOM 1445 C CA . SER B 1 62 ? -5.02 -12.586 -5.332 1 98.25 62 SER B CA 1
ATOM 1446 C C . SER B 1 62 ? -4.918 -14.094 -5.137 1 98.25 62 SER B C 1
ATOM 1448 O O . SER B 1 62 ? -4.969 -14.859 -6.105 1 98.25 62 SER B O 1
ATOM 1450 N N . TRP B 1 63 ? -4.848 -14.414 -3.928 1 97.5 63 TRP B N 1
ATOM 1451 C CA . TRP B 1 63 ? -4.723 -15.828 -3.609 1 97.5 63 TRP B CA 1
ATOM 1452 C C . TRP B 1 63 ? -6.023 -16.562 -3.896 1 97.5 63 TRP B C 1
ATOM 1454 O O . TRP B 1 63 ? -6.008 -17.703 -4.363 1 97.5 63 TRP B O 1
ATOM 1464 N N . MET B 1 64 ? -7.113 -15.938 -3.627 1 96.5 64 MET B N 1
ATOM 1465 C CA . MET B 1 64 ? -8.414 -16.516 -3.957 1 96.5 64 MET B CA 1
ATOM 1466 C C . MET B 1 64 ? -8.516 -16.797 -5.453 1 96.5 64 MET B C 1
ATOM 1468 O O . MET B 1 64 ? -9.023 -17.844 -5.852 1 96.5 64 MET B O 1
ATOM 1472 N N . VAL B 1 65 ? -8.016 -15.922 -6.215 1 96.94 65 VAL B N 1
ATOM 1473 C CA . VAL B 1 65 ? -8.016 -16.109 -7.664 1 96.94 65 VAL B CA 1
ATOM 1474 C C . VAL B 1 65 ? -7.133 -17.297 -8.031 1 96.94 65 VAL B C 1
ATOM 1476 O O . VAL B 1 65 ? -7.527 -18.141 -8.844 1 96.94 65 VAL B O 1
ATOM 1479 N N . ALA B 1 66 ? -5.926 -17.359 -7.457 1 97 66 ALA B N 1
ATOM 1480 C CA . ALA B 1 66 ? -4.996 -18.453 -7.719 1 97 66 ALA B CA 1
ATOM 1481 C C . ALA B 1 66 ? -5.617 -19.797 -7.355 1 97 66 ALA B C 1
ATOM 1483 O O . ALA B 1 66 ? -5.547 -20.75 -8.141 1 97 66 ALA B O 1
ATOM 1484 N N . MET B 1 67 ? -6.262 -19.797 -6.246 1 95.06 67 MET B N 1
ATOM 1485 C CA . MET B 1 67 ? -6.875 -21.031 -5.758 1 95.06 67 MET B CA 1
ATOM 1486 C C . MET B 1 67 ? -8.023 -21.469 -6.668 1 95.06 67 MET B C 1
ATOM 1488 O O . MET B 1 67 ? -8.219 -22.672 -6.891 1 95.06 67 MET B O 1
ATOM 1492 N N . GLN B 1 68 ? -8.75 -20.594 -7.086 1 96.62 68 GLN B N 1
ATOM 1493 C CA . GL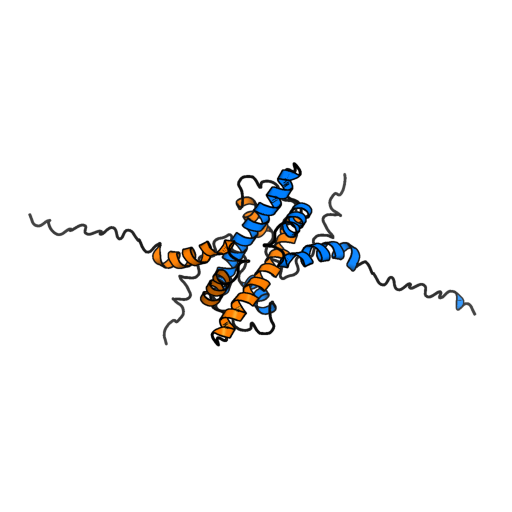N B 1 68 ? -9.836 -20.891 -8.008 1 96.62 68 GLN B CA 1
ATOM 1494 C C . GLN B 1 68 ? -9.312 -21.516 -9.297 1 96.62 68 GLN B C 1
ATOM 1496 O O . GLN B 1 68 ? -9.984 -22.328 -9.93 1 96.62 68 GLN B O 1
ATOM 1501 N N . SER B 1 69 ? -8.141 -21.156 -9.742 1 96.12 69 SER B N 1
ATOM 1502 C CA . SER B 1 69 ? -7.5 -21.688 -10.945 1 96.12 69 SER B CA 1
ATOM 1503 C C . SER B 1 69 ? -6.664 -22.922 -10.633 1 96.12 69 SER B C 1
ATOM 1505 O O . SER B 1 69 ? -5.879 -23.375 -11.469 1 96.12 69 SER B O 1
ATOM 1507 N N . LYS B 1 70 ? -6.727 -23.391 -9.398 1 95.44 70 LYS B N 1
ATOM 1508 C CA . LYS B 1 70 ? -6.074 -24.594 -8.922 1 95.44 70 LYS B CA 1
ATOM 1509 C C . LYS B 1 70 ? -4.555 -24.453 -8.961 1 95.44 70 LYS B C 1
ATOM 1511 O O . LYS B 1 70 ? -3.846 -25.422 -9.281 1 95.44 70 LYS B O 1
ATOM 1516 N N . LYS B 1 71 ? -4.105 -23.281 -8.789 1 94.75 71 LYS B N 1
ATOM 1517 C CA . LYS B 1 71 ? -2.676 -23.016 -8.688 1 94.75 71 LYS B CA 1
ATOM 1518 C C . LYS B 1 71 ? -2.197 -23.094 -7.242 1 94.75 71 LYS B C 1
ATOM 1520 O O . LYS B 1 71 ? -2.986 -22.906 -6.312 1 94.75 71 LYS B O 1
ATOM 1525 N N . ARG B 1 72 ? -0.915 -23.422 -7.172 1 93.12 72 ARG B N 1
ATOM 1526 C CA . ARG B 1 72 ? -0.312 -23.453 -5.844 1 93.12 72 ARG B CA 1
ATOM 1527 C C . ARG B 1 72 ? 0.663 -22.297 -5.652 1 93.12 72 ARG B C 1
ATOM 1529 O O . ARG B 1 72 ? 1.25 -22.141 -4.582 1 93.12 72 ARG B O 1
ATOM 1536 N N . MET B 1 73 ? 0.903 -21.578 -6.664 1 96.25 73 MET B N 1
ATOM 1537 C CA . MET B 1 73 ? 1.787 -20.406 -6.664 1 96.25 73 MET B CA 1
ATOM 1538 C C . MET B 1 73 ? 1.029 -19.156 -7.074 1 96.25 73 MET B C 1
ATOM 1540 O O . MET B 1 73 ? 0.213 -19.188 -7.996 1 96.25 73 MET B O 1
ATOM 1544 N N . LEU B 1 74 ? 1.313 -18.047 -6.359 1 97.12 74 LEU B N 1
ATOM 1545 C CA . LEU B 1 74 ? 0.724 -16.75 -6.68 1 97.12 74 LEU B CA 1
ATOM 1546 C C . LEU B 1 74 ? 1.549 -16.031 -7.738 1 97.12 74 LEU B C 1
ATOM 1548 O O . LEU B 1 74 ? 2.732 -15.75 -7.527 1 97.12 74 LEU B O 1
ATOM 1552 N N . HIS B 1 75 ? 0.954 -15.758 -8.891 1 96.75 75 HIS B N 1
ATOM 1553 C CA . HIS B 1 75 ? 1.616 -15.086 -10 1 96.75 75 HIS B CA 1
ATOM 1554 C C . HIS B 1 75 ? 1.046 -13.688 -10.219 1 96.75 75 HIS B C 1
ATOM 1556 O O . HIS B 1 75 ? -0.008 -13.352 -9.672 1 96.75 75 HIS B O 1
ATOM 1562 N N . LYS B 1 76 ? 1.774 -12.953 -11.039 1 96.5 76 LYS B N 1
ATOM 1563 C CA . LYS B 1 76 ? 1.365 -11.594 -11.375 1 96.5 76 LYS B CA 1
ATOM 1564 C C . LYS B 1 76 ? -0.014 -11.578 -12.023 1 96.5 76 LYS B C 1
ATOM 1566 O O . LYS B 1 76 ? -0.799 -10.648 -11.805 1 96.5 76 LYS B O 1
ATOM 1571 N N . GLU B 1 77 ? -0.315 -12.617 -12.805 1 96.88 77 GLU B N 1
ATOM 1572 C CA . GLU B 1 77 ? -1.60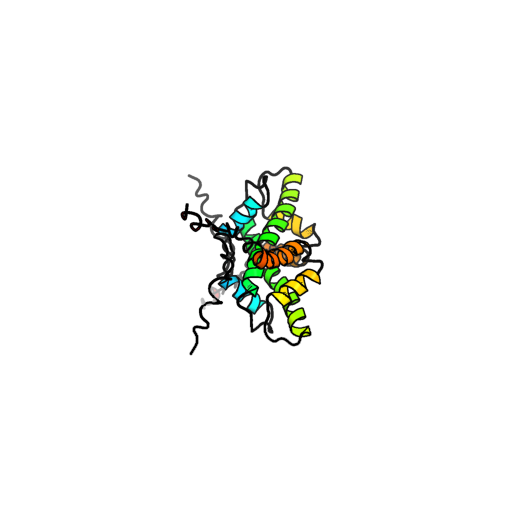3 -12.68 -13.492 1 96.88 77 GLU B CA 1
ATOM 1573 C C . GLU B 1 77 ? -2.752 -12.805 -12.492 1 96.88 77 GLU B C 1
ATOM 1575 O O . GLU B 1 77 ? -3.846 -12.289 -12.734 1 96.88 77 GLU B O 1
ATOM 1580 N N . ASP B 1 78 ? -2.498 -13.539 -11.398 1 97.81 78 ASP B N 1
ATOM 1581 C CA . ASP B 1 78 ? -3.508 -13.664 -10.352 1 97.81 78 ASP B CA 1
ATOM 1582 C C . ASP B 1 78 ? -3.777 -12.32 -9.672 1 97.81 78 ASP B C 1
ATOM 1584 O O . ASP B 1 78 ? -4.926 -11.992 -9.375 1 97.81 78 ASP B O 1
ATOM 1588 N N . VAL B 1 79 ? -2.732 -11.57 -9.508 1 98.12 79 VAL B N 1
ATOM 1589 C CA . VAL B 1 79 ? -2.852 -10.234 -8.938 1 98.12 79 VAL B CA 1
ATOM 1590 C C . VAL B 1 79 ? -3.676 -9.344 -9.867 1 98.12 79 VAL B C 1
ATOM 1592 O O . VAL B 1 79 ? -4.609 -8.672 -9.43 1 98.12 79 VAL B O 1
ATOM 1595 N N . ALA B 1 80 ? -3.363 -9.398 -11.133 1 98.06 80 ALA B N 1
ATOM 1596 C CA . ALA B 1 80 ? -4.09 -8.609 -12.125 1 98.06 80 ALA B CA 1
ATOM 1597 C C . ALA B 1 80 ? -5.574 -8.969 -12.133 1 98.06 80 ALA B C 1
ATOM 1599 O O . ALA B 1 80 ? -6.434 -8.086 -12.148 1 98.06 80 ALA B O 1
ATOM 1600 N N . SER B 1 81 ? -5.82 -10.203 -12.078 1 98.44 81 SER B N 1
ATOM 1601 C CA . SER B 1 81 ? -7.203 -10.672 -12.07 1 98.44 81 SER B CA 1
ATOM 1602 C C . SER B 1 81 ? -7.938 -10.211 -10.82 1 98.44 81 SER B C 1
ATOM 1604 O O . SER B 1 81 ? -9.109 -9.828 -10.883 1 98.44 81 SER B O 1
ATOM 1606 N N . ALA B 1 82 ? -7.254 -10.273 -9.703 1 98.44 82 ALA B N 1
ATOM 1607 C CA . ALA B 1 82 ? -7.848 -9.812 -8.453 1 98.44 82 ALA B CA 1
ATOM 1608 C C . ALA B 1 82 ? -8.172 -8.32 -8.516 1 98.44 82 ALA B C 1
ATOM 1610 O O . ALA B 1 82 ? -9.234 -7.895 -8.039 1 98.44 82 ALA B O 1
ATOM 1611 N N . ILE B 1 83 ? -7.309 -7.535 -9.117 1 98.38 83 ILE B N 1
ATOM 1612 C CA . ILE B 1 83 ? -7.512 -6.098 -9.25 1 98.38 83 ILE B CA 1
ATOM 1613 C C . ILE B 1 83 ? -8.734 -5.824 -10.117 1 98.38 83 ILE B C 1
ATOM 1615 O O . ILE B 1 83 ? -9.57 -4.984 -9.781 1 98.38 83 ILE B O 1
ATOM 1619 N N . LEU B 1 84 ? -8.891 -6.527 -11.125 1 97.69 84 LEU B N 1
ATOM 1620 C CA . LEU B 1 84 ? -9.992 -6.324 -12.055 1 97.69 84 LEU B CA 1
ATOM 1621 C C . LEU B 1 84 ? -11.312 -6.789 -11.453 1 97.69 84 LEU B C 1
ATOM 1623 O O . LEU B 1 84 ? -12.375 -6.262 -11.789 1 97.69 84 LEU B O 1
ATOM 1627 N N . ALA B 1 85 ? -11.211 -7.66 -10.516 1 98 85 ALA B N 1
ATOM 1628 C CA . ALA B 1 85 ? -12.422 -8.297 -10.008 1 98 85 ALA B CA 1
ATOM 1629 C C . ALA B 1 85 ? -12.906 -7.613 -8.727 1 98 85 ALA B C 1
ATOM 1631 O O . ALA B 1 85 ? -13.984 -7.922 -8.219 1 98 85 ALA B O 1
ATOM 1632 N N . THR B 1 86 ? -12.125 -6.746 -8.133 1 97.81 86 THR B N 1
ATOM 1633 C CA . THR B 1 86 ? -12.445 -6.195 -6.82 1 97.81 86 THR B CA 1
ATOM 1634 C C . THR B 1 86 ? -12.555 -4.676 -6.887 1 97.81 86 THR B C 1
ATOM 1636 O O . THR B 1 86 ? -11.586 -3.99 -7.211 1 97.81 86 THR B O 1
ATOM 1639 N N . ASP B 1 87 ? -13.648 -4.113 -6.457 1 97.75 87 ASP B N 1
ATOM 1640 C CA . ASP B 1 87 ? -13.922 -2.68 -6.535 1 97.75 87 ASP B CA 1
ATOM 1641 C C . ASP B 1 87 ? -12.906 -1.882 -5.723 1 97.75 87 ASP B C 1
ATOM 1643 O O . ASP B 1 87 ? -12.523 -0.778 -6.113 1 97.75 87 ASP B O 1
ATOM 1647 N N . LEU B 1 88 ? -12.547 -2.477 -4.684 1 97.5 88 LEU B N 1
ATOM 1648 C CA . LEU B 1 88 ? -11.578 -1.856 -3.789 1 97.5 88 LEU B CA 1
ATOM 1649 C C . LEU B 1 88 ? -10.32 -1.452 -4.547 1 97.5 88 LEU B C 1
ATOM 1651 O O . LEU B 1 88 ? -9.664 -0.47 -4.191 1 97.5 88 LEU B O 1
ATOM 1655 N N . PHE B 1 89 ? -10.016 -2.092 -5.629 1 98.38 89 PHE B N 1
ATOM 1656 C CA . PHE B 1 89 ? -8.727 -1.924 -6.285 1 98.38 89 PHE B CA 1
ATOM 1657 C C . PHE B 1 89 ? -8.875 -1.178 -7.602 1 98.38 89 PHE B C 1
ATOM 1659 O O . PHE B 1 89 ? -7.969 -1.182 -8.438 1 98.38 89 PHE B O 1
ATOM 1666 N N . ASP B 1 90 ? -9.914 -0.449 -7.805 1 97.81 90 ASP B N 1
ATOM 1667 C CA . ASP B 1 90 ? -10.188 0.269 -9.047 1 97.81 90 ASP B CA 1
ATOM 1668 C C . ASP B 1 90 ? -9.086 1.288 -9.344 1 97.81 90 ASP B C 1
ATOM 1670 O O . ASP B 1 90 ? -8.766 1.538 -10.508 1 97.81 90 ASP B O 1
ATOM 1674 N N . PHE B 1 91 ? -8.477 1.809 -8.352 1 97.12 91 PHE B N 1
ATOM 1675 C CA . PHE B 1 91 ? -7.449 2.828 -8.531 1 97.12 91 PHE B CA 1
ATOM 1676 C C . PHE B 1 91 ? -6.168 2.213 -9.078 1 97.12 91 PHE B C 1
ATOM 1678 O O . PHE B 1 91 ? -5.273 2.928 -9.531 1 97.12 91 PHE B O 1
ATOM 1685 N N . LEU B 1 92 ? -6.121 0.898 -9.18 1 97.81 92 LEU B N 1
ATOM 1686 C CA . LEU B 1 92 ? -4.93 0.185 -9.633 1 97.81 92 LEU B CA 1
ATOM 1687 C C . LEU B 1 92 ? -5.082 -0.26 -11.078 1 97.81 92 LEU B C 1
ATOM 1689 O O . LEU B 1 92 ? -4.141 -0.798 -11.672 1 97.81 92 LEU B O 1
ATOM 1693 N N . ILE B 1 93 ? -6.145 -0.07 -11.719 1 97.12 93 ILE B N 1
ATOM 1694 C CA . ILE B 1 93 ? -6.449 -0.658 -13.016 1 97.12 93 ILE B CA 1
ATOM 1695 C C . ILE B 1 93 ? -5.426 -0.188 -14.047 1 97.12 93 ILE B C 1
ATOM 1697 O O . ILE B 1 93 ? -5.016 -0.957 -14.922 1 97.12 93 ILE B O 1
ATOM 1701 N N . GLY B 1 94 ? -4.988 1.002 -13.984 1 95.44 94 GLY B N 1
ATOM 1702 C CA . GLY B 1 94 ? -3.965 1.511 -14.883 1 95.44 94 GLY B CA 1
ATOM 1703 C C . GLY B 1 94 ? -2.658 0.745 -14.797 1 95.44 94 GLY B C 1
ATOM 1704 O O . GLY B 1 94 ? -1.927 0.637 -15.781 1 95.44 94 GLY B O 1
ATOM 1705 N N . LEU B 1 95 ? -2.367 0.298 -13.625 1 93.94 95 LEU B N 1
ATOM 1706 C CA . LEU B 1 95 ? -1.15 -0.461 -13.367 1 93.94 95 LEU B CA 1
ATOM 1707 C C . LEU B 1 95 ? -1.11 -1.732 -14.211 1 93.94 95 LEU B C 1
ATOM 1709 O O . LEU B 1 95 ? -0.047 -2.127 -14.695 1 93.94 95 LEU B O 1
ATOM 1713 N N . ILE B 1 96 ? -2.199 -2.385 -14.328 1 93.25 96 ILE B N 1
ATOM 1714 C CA . ILE B 1 96 ? -2.299 -3.664 -15.023 1 93.25 96 ILE B CA 1
ATOM 1715 C C . ILE B 1 96 ? -2.127 -3.449 -16.531 1 93.25 96 ILE B C 1
ATOM 1717 O O . ILE B 1 96 ? -1.545 -4.289 -17.219 1 93.25 96 ILE B O 1
ATOM 1721 N N . PHE B 1 97 ? -2.604 -2.371 -17 1 87.88 97 PHE B N 1
ATOM 1722 C CA . PHE B 1 97 ? -2.561 -2.127 -18.438 1 87.88 97 PHE B CA 1
ATOM 1723 C C . PHE B 1 97 ? -1.238 -1.482 -18.844 1 87.88 97 PHE B C 1
ATOM 1725 O O . PHE B 1 97 ? -0.805 -1.604 -19.984 1 87.88 97 PHE B O 1
ATOM 1732 N N . HIS B 1 98 ? -0.589 -0.776 -17.984 1 75.81 98 HIS B N 1
ATOM 1733 C CA . HIS B 1 98 ? 0.706 -0.174 -18.281 1 75.81 98 HIS B CA 1
ATOM 1734 C C . HIS B 1 98 ? 1.837 -1.179 -18.094 1 75.81 98 HIS B C 1
ATOM 1736 O O . HIS B 1 98 ? 2.824 -1.156 -18.828 1 75.81 98 HIS B O 1
ATOM 1742 N N . GLU B 1 99 ? 1.801 -1.844 -17.047 1 61.28 99 GLU B N 1
ATOM 1743 C CA . GLU B 1 99 ? 2.811 -2.879 -16.859 1 61.28 99 GLU B CA 1
ATOM 1744 C C . GLU B 1 99 ? 2.826 -3.865 -18.016 1 61.28 99 GLU B C 1
ATOM 1746 O O . GLU B 1 99 ? 3.885 -4.363 -18.406 1 61.28 99 GLU B O 1
ATOM 1751 N N . SER B 1 100 ? 1.668 -4.164 -18.453 1 52.53 100 SER B N 1
ATOM 1752 C CA . SER B 1 100 ? 1.601 -5.004 -19.641 1 52.53 100 SER B CA 1
ATOM 1753 C C . SER B 1 100 ? 2.191 -4.293 -20.859 1 52.53 100 SER B C 1
ATOM 1755 O O . SER B 1 100 ? 2.66 -4.941 -21.797 1 52.53 100 SER B O 1
ATOM 1757 N N . ALA B 1 101 ? 2.072 -2.932 -20.922 1 44.62 101 ALA B N 1
ATOM 1758 C CA . ALA B 1 101 ? 2.627 -2.188 -22.047 1 44.62 101 ALA B CA 1
ATOM 1759 C C . ALA B 1 101 ? 4.145 -2.082 -21.938 1 44.62 101 ALA B C 1
ATOM 1761 O O . ALA B 1 101 ? 4.82 -1.766 -22.922 1 44.62 101 ALA B O 1
ATOM 1762 N N . GLY B 1 102 ? 4.656 -1.996 -20.828 1 43.34 102 GLY B N 1
ATOM 1763 C CA . GLY B 1 102 ? 6.113 -1.957 -20.812 1 43.34 102 GLY B CA 1
ATOM 1764 C C . GLY B 1 102 ? 6.742 -3.037 -21.672 1 43.34 102 GLY B C 1
ATOM 1765 O O . GLY B 1 102 ? 7.965 -3.066 -21.844 1 43.34 102 GLY B O 1
ATOM 1766 N N . GLU B 1 103 ? 6.199 -4.176 -21.797 1 39.22 103 GLU B N 1
ATOM 1767 C CA . GLU B 1 103 ? 6.742 -5.07 -22.828 1 39.22 103 GLU B CA 1
ATOM 1768 C C . GLU B 1 103 ? 6.637 -4.445 -24.203 1 39.22 103 GLU B C 1
ATOM 1770 O O . GLU B 1 103 ? 7.473 -4.711 -25.078 1 39.22 103 GLU B O 1
ATOM 1775 N N . ILE B 1 104 ? 5.594 -3.852 -24.5 1 34.28 104 ILE B N 1
ATOM 1776 C CA . ILE B 1 104 ? 5.527 -3.348 -25.875 1 34.28 104 ILE B CA 1
ATOM 1777 C C . ILE B 1 104 ? 6.164 -1.961 -25.938 1 34.28 104 ILE B C 1
ATOM 1779 O O . ILE B 1 104 ? 6.188 -1.337 -27 1 34.28 104 ILE B O 1
ATOM 1783 N N . ALA B 1 105 ? 6.227 -1.229 -24.828 1 35.84 105 ALA B N 1
ATOM 1784 C CA . ALA B 1 105 ? 6.645 0.128 -25.172 1 35.84 105 ALA B CA 1
ATOM 1785 C C . ALA B 1 105 ? 8.016 0.127 -25.844 1 35.84 105 ALA B C 1
ATOM 1787 O O . ALA B 1 105 ? 8.258 0.903 -26.766 1 35.84 105 ALA B O 1
ATOM 1788 N N . ASP B 1 106 ? 9.008 -0.237 -25.078 1 32.84 106 ASP B N 1
ATOM 1789 C CA . ASP B 1 106 ? 10.297 0.216 -25.578 1 32.84 106 ASP B CA 1
ATOM 1790 C C . ASP B 1 106 ? 10.641 -0.46 -26.906 1 32.84 106 ASP B C 1
ATOM 1792 O O . ASP B 1 106 ? 11.75 -0.314 -27.422 1 32.84 106 ASP B O 1
ATOM 1796 N N . GLU B 1 107 ? 9.914 -1.461 -27.141 1 31.7 107 GLU B N 1
ATOM 1797 C CA . GLU B 1 107 ? 10.523 -2 -28.344 1 31.7 107 GLU B CA 1
ATOM 1798 C C . GLU B 1 107 ? 10.375 -1.034 -29.516 1 31.7 107 GLU B C 1
ATOM 1800 O O . GLU B 1 107 ? 10.578 -1.414 -30.672 1 31.7 107 GLU B O 1
ATOM 1805 N N . THR B 1 108 ? 9.531 -0.017 -29.234 1 32.19 108 THR B N 1
ATOM 1806 C CA . THR B 1 108 ? 9.617 0.795 -30.453 1 32.19 108 THR B CA 1
ATOM 1807 C C . THR B 1 108 ? 11.016 1.375 -30.625 1 32.19 108 THR B C 1
ATOM 1809 O O . THR B 1 108 ? 11.336 2.424 -30.047 1 32.19 108 THR B O 1
ATOM 1812 N N . THR B 1 109 ? 12.031 0.705 -30.156 1 30.31 109 THR B N 1
ATOM 1813 C CA . THR B 1 109 ? 13.352 1.091 -30.641 1 30.31 109 THR B CA 1
ATOM 1814 C C . THR B 1 109 ? 13.281 1.534 -32.094 1 30.31 109 THR B C 1
ATOM 1816 O O . THR B 1 109 ? 12.633 0.88 -32.938 1 30.31 109 THR B O 1
ATOM 1819 N N . VAL B 1 110 ? 13.289 2.83 -32.281 1 31.12 110 VAL B N 1
ATOM 1820 C CA . VAL B 1 110 ? 13.656 3.531 -33.5 1 31.12 110 VAL B CA 1
ATOM 1821 C C . VAL B 1 110 ? 14.742 2.752 -34.25 1 31.12 110 VAL B C 1
ATOM 1823 O O . VAL B 1 110 ? 15.852 2.586 -33.719 1 31.12 110 VAL B O 1
ATOM 1826 N N . SER B 1 111 ? 14.508 1.548 -34.5 1 32.75 111 SER B N 1
ATOM 1827 C CA . SER B 1 111 ? 15.375 0.953 -35.531 1 32.75 111 SER B CA 1
ATOM 1828 C C . SER B 1 111 ? 15.68 1.943 -36.625 1 32.75 111 SER B C 1
ATOM 1830 O O . SER B 1 111 ? 14.781 2.348 -37.375 1 32.75 111 SER B O 1
ATOM 1832 N N . MET B 1 112 ? 16.344 3.102 -36.219 1 29.39 112 MET B N 1
ATOM 1833 C CA . MET B 1 112 ? 16.938 3.84 -37.344 1 29.39 112 MET B CA 1
ATOM 1834 C C . MET B 1 112 ? 17.5 2.887 -38.375 1 29.39 112 MET B C 1
ATOM 1836 O O . MET B 1 112 ? 18.266 1.976 -38.031 1 29.39 112 MET B O 1
ATOM 1840 N N . PRO B 1 113 ? 16.734 2.496 -39.25 1 31.92 113 PRO B N 1
ATOM 1841 C CA . PRO B 1 113 ? 17.266 1.782 -40.406 1 31.92 113 PRO B CA 1
ATOM 1842 C C . PRO B 1 113 ? 18.578 2.371 -40.906 1 31.92 113 PRO B C 1
ATOM 1844 O O . PRO B 1 113 ? 18.641 3.557 -41.25 1 31.92 113 PRO B O 1
ATOM 1847 N N . MET B 1 114 ? 19.656 2.281 -40.094 1 30.36 114 MET B N 1
ATOM 1848 C CA . MET B 1 114 ? 20.953 2.617 -40.688 1 30.36 114 MET B CA 1
ATOM 1849 C C . MET B 1 114 ? 21.062 2.09 -42.125 1 30.36 114 MET B C 1
ATOM 1851 O O . MET B 1 114 ? 21.344 0.907 -42.312 1 30.36 114 MET B O 1
ATOM 1855 N N . GLU B 1 115 ? 20.031 1.917 -42.844 1 34.16 115 GLU B N 1
ATOM 1856 C CA . GLU B 1 115 ? 20.328 1.539 -44.219 1 34.16 115 GLU B CA 1
ATOM 1857 C C . GLU B 1 115 ? 21.266 2.541 -44.875 1 34.16 115 GLU B C 1
ATOM 1859 O O . GLU B 1 115 ? 20.844 3.615 -45.312 1 34.16 115 GLU B O 1
ATOM 1864 N N . MET B 1 116 ? 22.219 3.148 -44.125 1 32.06 116 MET B N 1
ATOM 1865 C CA . MET B 1 116 ? 23.109 3.852 -45.031 1 32.06 116 MET B CA 1
ATOM 1866 C C . MET B 1 116 ? 23.609 2.912 -46.125 1 32.06 116 MET B C 1
ATOM 1868 O O . MET B 1 116 ? 24.188 1.86 -45.844 1 32.06 116 MET B O 1
ATOM 1872 N N . SER B 1 117 ? 22.812 2.676 -47.219 1 34.09 117 SER B N 1
ATOM 1873 C CA . SER B 1 117 ? 23.203 2.088 -48.5 1 34.09 117 SER B CA 1
ATOM 1874 C C . SER B 1 117 ? 24.547 2.627 -48.969 1 34.09 117 SER B C 1
ATOM 1876 O O . SER B 1 117 ? 24.672 3.812 -49.281 1 34.09 117 SER B O 1
ATOM 1878 N N . PHE B 1 118 ? 25.656 2.309 -48.281 1 34.34 118 PHE B N 1
ATOM 1879 C CA . PHE B 1 118 ? 27.031 2.445 -48.75 1 34.34 118 PHE B CA 1
ATOM 1880 C C . PHE B 1 118 ? 27.109 2.049 -50.219 1 34.34 118 PHE B C 1
ATOM 1882 O O . PHE B 1 118 ? 28.219 1.971 -50.781 1 34.34 118 PHE B O 1
ATOM 1889 N N . ARG B 1 119 ? 26.109 1.271 -50.812 1 32.88 119 ARG B N 1
ATOM 1890 C CA . ARG B 1 119 ? 26.531 0.643 -52.062 1 32.88 119 ARG B CA 1
ATOM 1891 C C . ARG B 1 119 ? 26.906 1.69 -53.125 1 32.88 119 ARG B C 1
ATOM 1893 O O . ARG B 1 119 ? 27.688 1.408 -54.031 1 32.88 119 ARG B O 1
ATOM 1900 N N . ASP B 1 120 ? 26.125 2.766 -53.219 1 33.94 120 ASP B N 1
ATOM 1901 C CA . ASP B 1 120 ? 26.172 3.205 -54.594 1 33.94 120 ASP B CA 1
ATOM 1902 C C . ASP B 1 120 ? 27.484 3.928 -54.906 1 33.94 120 ASP B C 1
ATOM 1904 O O . ASP B 1 120 ? 27.516 5.152 -55.031 1 33.94 120 ASP B O 1
ATOM 1908 N N . LEU B 1 121 ? 28.531 3.705 -54.156 1 32.94 121 LEU B N 1
ATOM 1909 C CA . LEU B 1 121 ? 29.766 4.332 -54.594 1 32.94 121 LEU B CA 1
ATOM 1910 C C . LEU B 1 121 ? 30.109 3.889 -56.031 1 32.94 121 LEU B C 1
ATOM 1912 O O . LEU B 1 121 ? 31.172 4.238 -56.562 1 32.94 121 LEU B O 1
ATOM 1916 N N . SER B 1 122 ? 29.422 2.969 -56.656 1 31.09 122 SER B N 1
ATOM 1917 C CA . SER B 1 122 ? 30 2.586 -57.969 1 31.09 122 SER B CA 1
ATOM 1918 C C . SER B 1 122 ? 29.922 3.734 -58.969 1 31.09 122 SER B C 1
ATOM 1920 O O . SER B 1 122 ? 30.406 3.617 -60.094 1 31.09 122 SER B O 1
ATOM 1922 N N . ALA B 1 123 ? 29.609 4.914 -58.812 1 24.23 123 ALA B N 1
ATOM 1923 C CA . ALA B 1 123 ? 29.859 5.617 -60.062 1 24.23 123 ALA B CA 1
ATOM 1924 C C . ALA B 1 123 ? 31.312 6.047 -60.156 1 24.23 123 ALA B C 1
ATOM 1926 O O . ALA B 1 123 ? 31.953 6.355 -59.156 1 24.23 123 ALA B O 1
#

Solvent-accessible surface area (backbone atoms only — not comparable to full-atom values): 14356 Å² total; per-residue (Å²): 135,81,76,76,62,60,73,68,58,67,71,50,66,73,65,49,96,76,49,59,63,51,71,54,48,46,52,47,41,39,68,51,36,97,78,46,78,41,68,41,86,56,28,38,55,54,48,34,56,51,48,51,53,47,47,24,52,54,39,52,47,14,44,54,46,21,50,72,69,70,43,80,52,40,41,50,68,26,42,46,50,28,38,75,70,33,78,77,33,57,89,47,54,63,55,57,58,44,61,61,32,60,70,60,50,66,63,66,57,77,69,68,72,76,64,72,76,69,70,72,66,78,115,134,85,76,73,63,62,75,66,58,69,72,52,67,72,65,50,95,77,49,59,63,51,72,53,47,46,51,48,41,40,67,50,38,96,78,46,78,42,70,42,86,57,28,40,55,54,49,34,54,50,47,51,52,46,47,25,53,55,42,50,46,14,42,52,46,21,50,74,70,71,43,78,52,40,40,49,67,26,42,46,51,28,37,76,71,32,77,76,33,57,91,46,54,62,56,56,60,45,61,60,34,61,70,62,51,65,65,66,56,77,68,67,74,75,66,72,74,72,66,79,64,75,118

Nearest PDB structures (foldseek):
  6y36-assembly1_C  TM=9.312E-01  e=3.824E-07  Aspergillus fumigatus Af293
  6y37-assembly1_B  TM=8.082E-01  e=3.055E-04  Aspergillus nidulans FGSC A4
  6qmq-assembly1_B  TM=8.119E-01  e=6.935E-04  Homo sapiens
  7cvo-assembly1_G-2  TM=8.408E-01  e=8.924E-04  Arabidopsis thaliana
  8t9f-assembly1_G  TM=7.261E-01  e=1.343E-02  Homo sapiens

Radius of gyration: 25.18 Å; Cα contacts (8 Å, |Δi|>4): 221; chains: 2; bounding box: 45×53×126 Å

Organism: Momordica charantia (NCBI:txid3673)

Foldseek 3Di:
DDPPPPVVPPVPPCCDPPFDDLVVQVVVQCVPDPPPDDDDPCVSVVVRVVVVVVVVVLVVLLVVQCVVVVHPDRDPVSSLVSLVVDPVNVVCPVVSVVVVCVVVPPVVPPVVVVPPVVVPPPD/DPCPPPVVPDVPPCCDPPFDDLVVQVVVQCVPDPPPDDDDPCVSVVVRVVVVVVVVVLVVLLVVQCVVVVHPDRDPVSSLVSLVVDPVNVVCPVVSVVVVCVVVPPVVPCVVVVCPVPPPPPD

Secondary structure (DSSP, 8-state):
---TTSHHHHTS----TTPPPHHHHHHHHHHT-TT--EE-SSHHHHHHHHHHHHHHHHHHHHHHHHHHTT-SEE-HHHHHHHHHH-GGGGGGHHHHHHHHHTTTSTT-----------GGG--/---TTSHHHH-S----TTPPPHHHHHHHHHHT-TT--EE-SSHHHHHHHHHHHHHHHHHHHHHHHHHHTT-SEE-HHHHHHHHHH-GGGGGGHHHHHHHHHHHHHTT------------TT--

Sequence (246 aa):
MRQAGAYSGVLYWKTGPHSLPLARIKKIMKKSGEDVKMISGEAPIVFSKACELFIEELTRRSWMVAMQSKKRMLHKEDVASAILATDLFDFLIGLIFHESAGEIADETTVSMPMEMSFRDLSAMRQAGAYSGVLYWKTGPHSLPLARIKKIMKKSGEDVKMISGEAPIVFSKACELFIEELTRRSWMVAMQSKKRMLHKEDVASAILATDLFDFLIGLIFHESAGEIADETTVSMPMEMSFRDLSA

pLDDT: mean 74.21, std 28.19, range [24.06, 98.44]

InterPro domains:
  IPR003958 Transcription factor CBF/NF-Y/archaeal histone domain [PF00808] (19-83)
  IPR009072 Histone-fold [G3DSA:1.10.20.10] (12-97)
  IPR009072 Histone-fold [SSF47113] (15-92)
  IPR050568 Transcription/DNA replication regulator [PTHR10252] (16-96)